Protein AF-A0A512HY80-F1 (afdb_monomer)

Sequence (188 aa):
MSRARFRVGGSVVVVLLVAGCGPTTVGETAVDRTRVGLESSCAELLEEVIEQTGTRPSDGSTDRMLDVLGHHCPKEYPVFVDYQSIRGTVGLVGDDCPDPREVQIDAEALALAKRDGLCSAARTVDETAEQEWTCSWSPTMNEDWYDDVLCSDGTREQRPRLREWDSFVTPDEMMESARKYEGELNRR

Structure (mmCIF, N/CA/C/O backbone):
data_AF-A0A512HY80-F1
#
_entry.id   AF-A0A512HY80-F1
#
loop_
_atom_site.group_PDB
_atom_site.id
_atom_site.type_symbol
_atom_site.label_atom_id
_atom_site.label_alt_id
_atom_site.label_comp_id
_atom_site.label_asym_id
_atom_site.label_entity_id
_atom_site.label_seq_id
_atom_site.pdbx_PDB_ins_code
_atom_site.Cartn_x
_atom_site.Cartn_y
_atom_site.Cartn_z
_atom_site.occupancy
_atom_site.B_iso_or_equiv
_atom_site.auth_seq_id
_atom_site.auth_comp_id
_atom_site.auth_asym_id
_atom_site.auth_atom_id
_atom_site.pdbx_PDB_model_num
ATOM 1 N N . MET A 1 1 ? 11.845 -13.502 -64.074 1.00 38.09 1 MET A N 1
ATOM 2 C CA . MET A 1 1 ? 11.921 -12.040 -63.866 1.00 38.09 1 MET A CA 1
ATOM 3 C C . MET A 1 1 ? 12.868 -11.756 -62.709 1.00 38.09 1 MET A C 1
ATOM 5 O O . MET A 1 1 ? 12.806 -12.456 -61.715 1.00 38.09 1 MET A O 1
ATOM 9 N N . SER A 1 2 ? 13.752 -10.783 -62.934 1.00 39.50 2 SER A N 1
ATOM 10 C CA . SER A 1 2 ? 14.556 -9.959 -62.016 1.00 39.50 2 SER A CA 1
ATOM 11 C C . SER A 1 2 ? 15.416 -10.565 -60.897 1.00 39.50 2 SER A C 1
ATOM 13 O O . SER A 1 2 ? 14.957 -11.130 -59.915 1.00 39.50 2 SER A O 1
ATOM 15 N N . ARG A 1 3 ? 16.713 -10.281 -61.063 1.00 51.75 3 ARG A N 1
ATOM 16 C CA . ARG A 1 3 ? 17.812 -10.306 -60.093 1.00 51.75 3 ARG A CA 1
ATOM 17 C C . ARG A 1 3 ? 17.582 -9.287 -58.968 1.00 51.75 3 ARG A C 1
ATOM 19 O O . ARG A 1 3 ? 17.124 -8.186 -59.255 1.00 51.75 3 ARG A O 1
ATOM 26 N N . ALA A 1 4 ? 18.122 -9.556 -57.782 1.00 38.66 4 ALA A N 1
ATOM 27 C CA . ALA A 1 4 ? 18.674 -8.504 -56.932 1.00 38.66 4 ALA A CA 1
ATOM 28 C C . ALA A 1 4 ? 20.002 -8.978 -56.334 1.00 38.66 4 ALA A C 1
ATOM 30 O O . ALA A 1 4 ? 20.076 -9.956 -55.597 1.00 38.66 4 ALA A O 1
ATOM 31 N N . ARG A 1 5 ? 21.067 -8.293 -56.751 1.00 48.12 5 ARG A N 1
ATOM 32 C CA . ARG A 1 5 ? 22.413 -8.374 -56.190 1.00 48.12 5 ARG A CA 1
ATOM 33 C C . ARG A 1 5 ? 22.447 -7.443 -54.983 1.00 48.12 5 ARG A C 1
ATOM 35 O O . ARG A 1 5 ? 22.063 -6.288 -55.136 1.00 48.12 5 ARG A O 1
ATOM 42 N N . PHE A 1 6 ? 22.992 -7.896 -53.862 1.00 36.44 6 PHE A N 1
ATOM 43 C CA . PHE A 1 6 ? 23.517 -6.991 -52.846 1.00 36.44 6 PHE A CA 1
ATOM 44 C C . PHE A 1 6 ? 25.004 -7.273 -52.663 1.00 36.44 6 PHE A C 1
ATOM 46 O O . PHE A 1 6 ? 25.429 -8.409 -52.470 1.00 36.44 6 PHE A O 1
ATOM 53 N N . ARG A 1 7 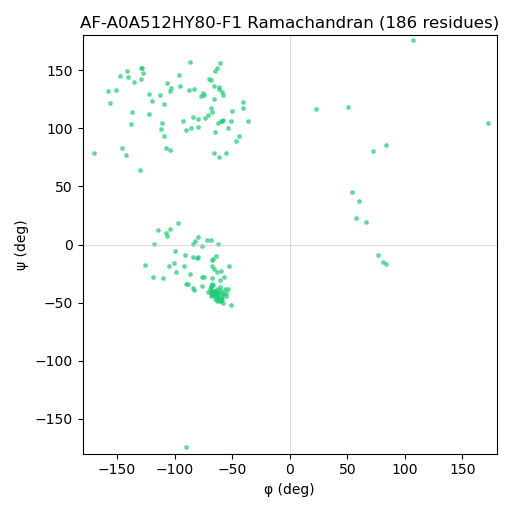? 25.791 -6.215 -52.842 1.00 46.00 7 ARG A N 1
ATOM 54 C CA . ARG A 1 7 ? 27.245 -6.180 -52.746 1.00 46.00 7 ARG A CA 1
ATOM 55 C C . ARG A 1 7 ? 27.542 -5.137 -51.675 1.00 46.00 7 ARG A C 1
ATOM 57 O O . ARG A 1 7 ? 27.277 -3.963 -51.900 1.00 46.00 7 ARG A O 1
ATOM 64 N N . VAL A 1 8 ? 28.064 -5.571 -50.537 1.00 51.81 8 VAL A N 1
ATOM 65 C CA . VAL A 1 8 ? 28.690 -4.729 -49.507 1.00 51.81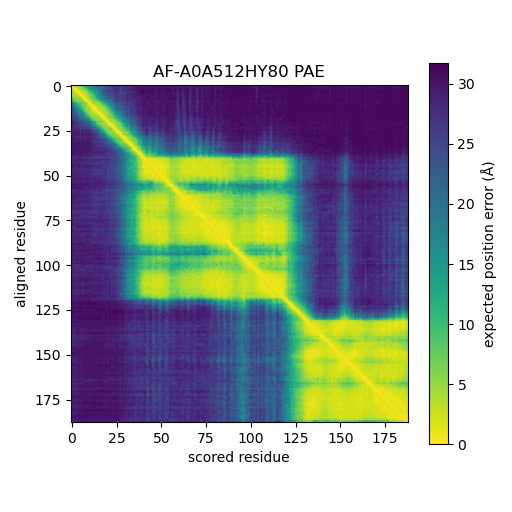 8 VAL A CA 1
ATOM 66 C C . VAL A 1 8 ? 29.920 -5.541 -49.096 1.00 51.81 8 VAL A C 1
ATOM 68 O O . VAL A 1 8 ? 29.786 -6.688 -48.692 1.00 51.81 8 VAL A O 1
ATOM 71 N N . GLY A 1 9 ? 31.123 -5.163 -49.535 1.00 41.06 9 GLY A N 1
ATOM 72 C CA . GLY A 1 9 ? 31.962 -4.229 -48.779 1.00 41.06 9 GLY A CA 1
ATOM 73 C C . GLY A 1 9 ? 32.480 -4.982 -47.552 1.00 41.06 9 GLY A C 1
ATOM 74 O O . GLY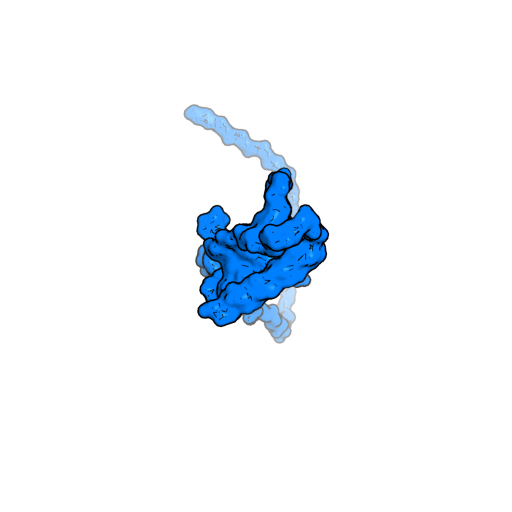 A 1 9 ? 31.806 -5.023 -46.540 1.00 41.06 9 GLY A O 1
ATOM 75 N N . GLY A 1 10 ? 33.522 -5.803 -47.664 1.00 48.31 10 GLY A N 1
ATOM 76 C CA . GLY A 1 10 ? 34.894 -5.313 -47.716 1.00 48.31 10 GLY A CA 1
ATOM 77 C C . GLY A 1 10 ? 35.393 -5.081 -46.291 1.00 48.31 10 GLY A C 1
ATOM 78 O O . GLY A 1 10 ? 35.293 -3.964 -45.811 1.00 48.31 10 GLY A O 1
ATOM 79 N N . SER A 1 11 ? 35.917 -6.128 -45.647 1.00 41.38 11 SER A N 1
ATOM 80 C CA . SER A 1 11 ? 36.762 -6.020 -44.453 1.00 41.38 11 SER A CA 1
ATOM 81 C C . SER A 1 11 ? 37.730 -7.198 -44.401 1.00 41.38 11 SER A C 1
ATOM 83 O O . SER A 1 11 ? 37.377 -8.347 -44.658 1.00 41.38 11 SER A O 1
ATOM 85 N N . VAL A 1 12 ? 38.981 -6.842 -44.146 1.00 45.59 12 VAL A N 1
ATOM 86 C CA . VAL A 1 12 ? 40.189 -7.661 -44.158 1.00 45.59 12 VAL A CA 1
ATOM 87 C C . VAL A 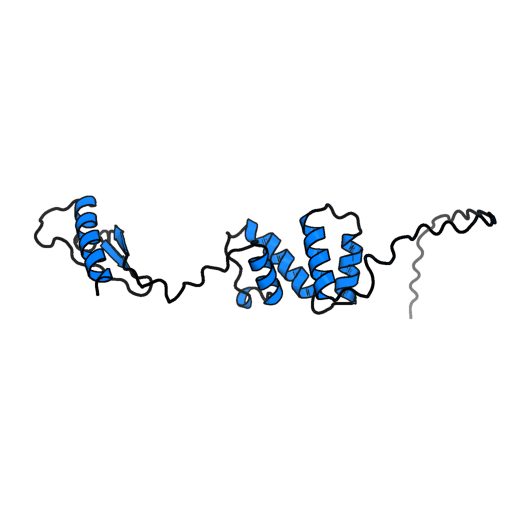1 12 ? 40.131 -8.709 -43.046 1.00 45.59 12 VAL A C 1
ATOM 89 O O . VAL A 1 12 ? 39.993 -8.357 -41.879 1.00 45.59 12 VAL A O 1
ATOM 92 N N . VAL A 1 13 ? 40.290 -9.988 -43.392 1.00 40.66 13 VAL A N 1
ATOM 93 C CA . VAL A 1 13 ? 40.554 -11.048 -42.408 1.00 40.66 13 VAL A CA 1
ATOM 94 C C . VAL A 1 13 ? 42.065 -11.209 -42.295 1.00 40.66 13 VAL A C 1
ATOM 96 O O . VAL A 1 13 ? 42.722 -11.721 -43.201 1.00 40.66 13 VAL A O 1
ATOM 99 N N . VAL A 1 14 ? 42.617 -10.735 -41.180 1.00 42.78 14 VAL A N 1
ATOM 100 C CA . VAL A 1 14 ? 43.990 -11.021 -40.762 1.00 42.78 14 VAL A CA 1
ATOM 101 C C . VAL A 1 14 ? 44.021 -12.463 -40.263 1.00 42.78 14 VAL A C 1
ATOM 103 O O . VAL A 1 14 ? 43.474 -12.780 -39.210 1.00 42.78 14 VAL A O 1
ATOM 106 N N . VAL A 1 15 ? 44.646 -13.350 -41.035 1.00 44.97 15 VAL A N 1
ATOM 107 C CA . VAL A 1 15 ? 44.949 -14.717 -40.604 1.00 44.97 15 VAL A CA 1
ATOM 108 C C . VAL A 1 15 ? 46.191 -14.661 -39.719 1.00 44.97 15 VAL A C 1
ATOM 110 O O . VAL A 1 15 ? 47.312 -14.559 -40.211 1.00 44.97 15 VAL A O 1
ATOM 113 N N . LEU A 1 16 ? 45.986 -14.712 -38.405 1.00 39.91 16 LEU A N 1
ATOM 114 C CA . LEU A 1 16 ? 47.047 -14.946 -37.428 1.00 39.91 16 LEU A CA 1
ATOM 115 C C . LEU A 1 16 ? 47.166 -16.457 -37.197 1.00 39.91 16 LEU A C 1
ATOM 117 O O . LEU A 1 16 ? 46.391 -17.062 -36.462 1.00 39.91 16 LEU A O 1
ATOM 121 N N . LEU A 1 17 ? 48.143 -17.065 -37.870 1.00 44.31 17 LEU A N 1
ATOM 122 C CA . LEU A 1 17 ? 48.650 -18.396 -37.550 1.00 44.31 17 LEU A CA 1
ATOM 123 C C . LEU A 1 17 ? 49.445 -18.307 -36.246 1.00 44.31 17 LEU A C 1
ATOM 125 O O . LEU A 1 17 ? 50.538 -17.745 -36.231 1.00 44.31 17 LEU A O 1
ATOM 129 N N . VAL A 1 18 ? 48.927 -18.900 -35.171 1.00 48.50 18 VAL A N 1
ATOM 130 C CA . VAL A 1 18 ? 49.738 -19.229 -33.993 1.00 48.50 18 VAL A CA 1
ATOM 131 C C . VAL A 1 18 ? 49.833 -20.744 -33.907 1.00 48.50 18 VAL A C 1
ATOM 133 O O . VAL A 1 18 ? 48.914 -21.432 -33.472 1.00 48.50 18 VAL A O 1
ATOM 136 N N . ALA A 1 19 ? 50.965 -21.258 -34.382 1.00 53.47 19 ALA A N 1
ATOM 137 C CA . ALA A 1 19 ? 51.439 -22.589 -34.056 1.00 53.47 19 ALA A CA 1
ATOM 138 C C . ALA A 1 19 ? 52.004 -22.571 -32.629 1.00 53.47 19 ALA A C 1
ATOM 140 O O . ALA A 1 19 ? 52.822 -21.715 -32.295 1.00 53.47 19 ALA A O 1
ATOM 141 N N . GLY A 1 20 ? 51.585 -23.528 -31.805 1.00 37.19 20 GLY A N 1
ATOM 142 C CA . GLY A 1 20 ? 52.101 -23.706 -30.452 1.00 37.19 20 GLY A CA 1
ATOM 143 C C . GLY A 1 20 ? 51.623 -25.016 -29.841 1.00 37.19 20 GLY A C 1
ATOM 144 O O . GLY A 1 20 ? 50.687 -25.026 -29.053 1.00 37.19 20 GLY A O 1
ATOM 145 N N . CYS A 1 21 ? 52.260 -26.126 -30.222 1.00 51.59 21 CYS A N 1
ATOM 146 C CA . CYS A 1 21 ? 52.209 -27.380 -29.471 1.00 51.59 21 CYS A CA 1
ATOM 147 C C . CYS A 1 21 ? 53.128 -27.274 -28.248 1.00 51.59 21 CYS A C 1
ATOM 149 O O . CYS A 1 21 ? 54.318 -27.002 -28.397 1.00 51.59 21 CYS A O 1
ATOM 151 N N . GLY A 1 22 ? 52.596 -27.577 -27.067 1.00 39.22 22 GLY A N 1
ATOM 152 C CA . GLY A 1 22 ? 53.360 -27.851 -25.853 1.00 39.22 22 GLY A CA 1
ATOM 153 C C . GLY A 1 22 ? 52.514 -28.702 -24.899 1.00 39.22 22 GLY A C 1
ATOM 154 O O . GLY A 1 22 ? 51.406 -28.282 -24.570 1.00 39.22 22 GLY A O 1
ATOM 155 N N . PRO A 1 23 ? 52.969 -29.900 -24.484 1.00 56.31 23 PRO A N 1
ATOM 156 C CA . PRO A 1 23 ? 52.283 -30.700 -23.483 1.00 56.31 23 PRO A CA 1
ATOM 157 C C . PRO A 1 23 ? 52.742 -30.238 -22.100 1.00 56.31 23 PRO A C 1
ATOM 159 O O . PRO A 1 23 ? 53.815 -30.613 -21.630 1.00 56.31 23 PRO A O 1
ATOM 162 N N . THR A 1 24 ? 51.931 -29.418 -21.445 1.00 45.75 24 THR A N 1
ATOM 163 C CA . THR A 1 24 ? 52.168 -29.022 -20.057 1.00 45.75 24 THR A CA 1
ATOM 164 C C . THR A 1 24 ? 51.088 -29.665 -19.204 1.00 45.75 24 THR A C 1
ATOM 166 O O . THR A 1 24 ? 49.923 -29.294 -19.274 1.00 45.75 24 THR A O 1
ATOM 169 N N . THR A 1 25 ? 51.510 -30.712 -18.496 1.00 40.59 25 THR A N 1
ATOM 170 C CA . THR A 1 25 ? 51.033 -31.170 -17.184 1.00 40.59 25 THR A CA 1
ATOM 171 C C . THR A 1 25 ? 49.629 -30.734 -16.772 1.00 40.59 25 THR A C 1
ATOM 173 O O . THR A 1 25 ? 49.383 -29.559 -16.512 1.00 40.59 25 THR A O 1
ATOM 176 N N . VAL A 1 26 ? 48.769 -31.741 -16.608 1.00 47.25 26 VAL A N 1
ATOM 177 C CA . VAL A 1 26 ? 47.488 -31.723 -15.897 1.00 47.25 26 VAL A CA 1
ATOM 178 C C . VAL A 1 26 ? 47.648 -31.029 -14.539 1.00 47.25 26 VAL A C 1
ATOM 180 O O . VAL A 1 26 ? 47.973 -31.641 -13.528 1.00 47.25 26 VAL A O 1
ATOM 183 N N . GLY A 1 27 ? 47.466 -29.715 -14.543 1.00 41.56 27 GLY A N 1
ATOM 184 C CA . GLY A 1 27 ? 46.992 -28.932 -13.421 1.00 41.56 27 GLY A CA 1
ATOM 185 C C . GLY A 1 27 ? 45.548 -28.618 -13.748 1.00 41.56 27 GLY A C 1
ATOM 186 O O . GLY A 1 27 ? 45.248 -27.570 -14.311 1.00 41.56 27 GLY A O 1
ATOM 187 N N . GLU A 1 28 ? 44.680 -29.587 -13.483 1.00 42.59 28 GLU A N 1
ATOM 188 C CA . GLU A 1 28 ? 43.234 -29.438 -13.528 1.00 42.59 28 GLU A CA 1
ATOM 189 C C . GLU A 1 28 ? 42.850 -28.454 -12.418 1.00 42.59 28 GLU A C 1
ATOM 191 O O . GLU A 1 28 ? 42.435 -28.825 -11.325 1.00 42.59 28 GLU A O 1
ATOM 196 N N . THR A 1 29 ? 43.041 -27.157 -12.666 1.00 39.03 29 THR A N 1
ATOM 197 C CA . THR A 1 29 ? 42.188 -26.165 -12.029 1.00 39.03 29 THR A CA 1
ATOM 198 C C . THR A 1 29 ? 40.813 -26.448 -12.595 1.00 39.03 29 THR A C 1
ATOM 200 O O . THR A 1 29 ? 40.509 -26.068 -13.728 1.00 39.03 29 THR A O 1
ATOM 203 N N . ALA A 1 30 ? 40.043 -27.211 -11.826 1.00 43.88 30 ALA A N 1
ATOM 204 C CA . ALA A 1 30 ? 38.608 -27.307 -11.919 1.00 43.88 30 ALA A CA 1
ATOM 205 C C . ALA A 1 30 ? 38.056 -25.884 -12.073 1.00 43.88 30 ALA A C 1
ATOM 207 O O . ALA A 1 30 ? 37.863 -25.152 -11.106 1.00 43.88 30 ALA A O 1
ATOM 208 N N . VAL A 1 31 ? 37.867 -25.459 -13.323 1.00 42.69 31 VAL A N 1
ATOM 209 C CA . VAL A 1 31 ? 36.865 -24.457 -13.643 1.00 42.69 31 VAL A CA 1
ATOM 210 C C . VAL A 1 31 ? 35.583 -25.119 -13.188 1.00 42.69 31 VAL A C 1
ATOM 212 O O . VAL A 1 31 ? 35.175 -26.127 -13.766 1.00 42.69 31 VAL A O 1
ATOM 215 N N . ASP A 1 32 ? 35.079 -24.611 -12.069 1.00 40.72 32 ASP A N 1
ATOM 216 C CA . ASP A 1 32 ? 33.928 -25.064 -11.307 1.00 40.72 32 ASP A CA 1
ATOM 217 C C . ASP A 1 32 ? 32.688 -25.112 -12.211 1.00 40.72 32 ASP A C 1
ATOM 219 O O . ASP A 1 32 ? 31.848 -24.220 -12.239 1.00 40.72 32 ASP A O 1
ATOM 223 N N . ARG A 1 33 ? 32.607 -26.180 -13.009 1.00 41.22 33 ARG A N 1
ATOM 224 C CA . ARG A 1 33 ? 31.442 -26.589 -13.797 1.00 41.22 33 ARG A CA 1
ATOM 225 C C . ARG A 1 33 ? 30.293 -27.063 -12.901 1.00 41.22 33 ARG A C 1
ATOM 227 O O . ARG A 1 33 ? 29.271 -27.486 -13.420 1.00 41.22 33 ARG A O 1
ATOM 234 N N . THR A 1 34 ? 30.461 -26.978 -11.585 1.00 43.84 34 THR A N 1
ATOM 235 C CA . THR A 1 34 ? 29.498 -27.398 -10.568 1.00 43.84 34 THR A CA 1
ATOM 236 C C . THR A 1 34 ? 28.546 -26.283 -10.154 1.00 43.84 34 THR A C 1
ATOM 238 O O . THR A 1 34 ? 27.614 -26.557 -9.410 1.00 43.84 34 THR A O 1
ATOM 241 N N . ARG A 1 35 ? 28.756 -25.027 -10.579 1.00 47.59 35 ARG A N 1
ATOM 242 C CA . ARG A 1 35 ? 27.998 -23.917 -9.982 1.00 47.59 35 ARG A CA 1
ATOM 243 C C . ARG A 1 35 ? 26.796 -23.421 -10.768 1.00 47.59 35 ARG A C 1
ATOM 245 O O . ARG A 1 35 ? 25.895 -22.873 -10.159 1.00 47.59 35 ARG A O 1
ATOM 252 N N . VAL A 1 36 ? 26.758 -23.625 -12.082 1.00 52.66 36 VAL A N 1
ATOM 253 C CA . VAL A 1 36 ? 25.619 -23.200 -12.910 1.00 52.66 36 VAL A CA 1
ATOM 254 C C . VAL A 1 36 ? 25.433 -24.223 -14.027 1.00 52.66 36 VAL A C 1
ATOM 256 O O . VAL A 1 36 ? 25.985 -24.079 -15.118 1.00 52.66 36 VAL A O 1
ATOM 259 N N . GLY A 1 37 ? 24.735 -25.323 -13.748 1.00 43.72 37 GLY A N 1
ATOM 260 C CA . GLY A 1 37 ? 24.473 -26.320 -14.783 1.00 43.72 37 GLY A CA 1
ATOM 261 C C . GLY A 1 37 ? 23.825 -27.610 -14.297 1.00 43.72 37 GLY A C 1
ATOM 262 O O . GLY A 1 37 ? 24.513 -28.499 -13.812 1.00 43.72 37 GLY A O 1
ATOM 263 N N . LEU A 1 38 ? 22.526 -27.729 -14.581 1.00 47.69 38 LEU A N 1
ATOM 264 C CA . LEU A 1 38 ? 21.735 -28.959 -14.761 1.00 47.69 38 LEU A CA 1
ATOM 265 C C . LEU A 1 38 ? 21.203 -29.732 -13.548 1.00 47.69 38 LEU A C 1
ATOM 267 O O . LEU A 1 38 ? 20.295 -30.532 -13.763 1.00 47.69 38 LEU A O 1
ATOM 271 N N . GLU A 1 39 ? 21.676 -29.507 -12.322 1.00 51.00 39 GLU A N 1
ATOM 272 C CA . GLU A 1 39 ? 21.045 -30.123 -11.133 1.00 51.00 39 GLU A CA 1
ATOM 273 C C . GLU A 1 39 ? 20.117 -29.180 -10.364 1.00 51.00 39 GLU A C 1
ATOM 275 O O . GLU A 1 39 ? 19.282 -29.653 -9.596 1.00 51.00 39 GLU A O 1
ATOM 280 N N . SER A 1 40 ? 20.211 -27.870 -10.603 1.00 65.44 40 SER A N 1
ATOM 281 C CA . SER A 1 40 ? 19.269 -26.912 -10.039 1.00 65.44 40 SER A CA 1
ATOM 282 C C . SER A 1 40 ? 17.928 -27.000 -10.761 1.00 65.44 40 SER A C 1
ATOM 284 O O . SER A 1 40 ? 17.833 -26.965 -11.992 1.00 65.44 40 SER A O 1
ATOM 286 N N . SER A 1 41 ? 16.869 -27.135 -9.976 1.00 86.38 41 SER A N 1
ATOM 287 C CA . SER A 1 41 ? 15.498 -27.022 -10.451 1.00 86.38 41 SER A CA 1
ATOM 288 C C . SER A 1 41 ? 15.251 -25.632 -11.048 1.00 86.38 41 SER A C 1
ATOM 290 O O . SER A 1 41 ? 15.912 -24.655 -10.695 1.00 86.38 41 SER A O 1
ATOM 292 N N . CYS A 1 42 ? 14.261 -25.514 -11.934 1.00 89.31 42 CYS A N 1
ATOM 293 C CA . CYS A 1 42 ? 13.893 -24.217 -12.502 1.00 89.31 42 CYS A CA 1
ATOM 294 C C . CYS A 1 42 ? 13.518 -23.172 -11.435 1.00 89.31 42 CYS A C 1
ATOM 296 O O . CYS A 1 42 ? 13.759 -21.985 -11.638 1.00 89.31 42 CYS A O 1
ATOM 298 N N . ALA A 1 43 ? 13.008 -23.614 -10.281 1.00 86.62 43 ALA A N 1
ATOM 299 C CA . ALA A 1 43 ? 12.745 -22.759 -9.128 1.00 86.62 43 ALA A CA 1
ATOM 300 C C . ALA A 1 43 ? 14.036 -22.210 -8.493 1.00 86.62 43 ALA A C 1
ATOM 302 O O . ALA A 1 43 ? 14.117 -21.020 -8.209 1.00 86.62 43 ALA A O 1
ATOM 303 N N . GLU A 1 44 ? 15.067 -23.040 -8.323 1.00 87.62 44 GLU A N 1
ATOM 304 C CA . GLU A 1 44 ? 16.364 -22.591 -7.793 1.00 87.62 44 GLU A CA 1
ATOM 305 C C . GLU A 1 44 ? 17.066 -21.635 -8.761 1.00 87.62 44 GLU A C 1
ATOM 307 O 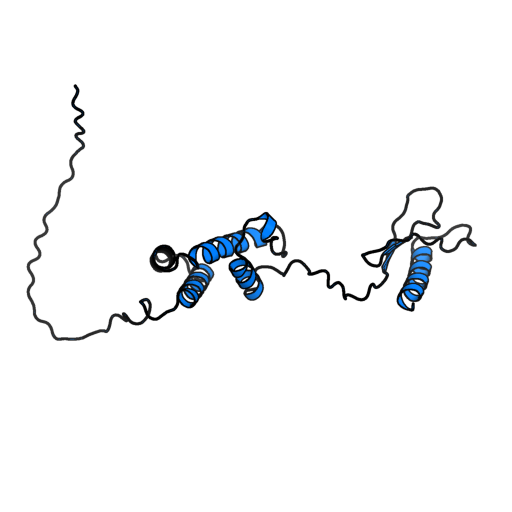O . GLU A 1 44 ? 17.625 -20.627 -8.337 1.00 87.62 44 GLU A O 1
ATOM 312 N N . LEU A 1 45 ? 16.991 -21.906 -10.070 1.00 89.69 45 LEU A N 1
ATOM 313 C CA . LEU A 1 45 ? 17.530 -20.995 -11.080 1.00 89.69 45 LEU A CA 1
ATOM 314 C C . LEU A 1 45 ? 16.804 -19.639 -11.063 1.00 89.69 45 LEU A C 1
ATOM 316 O O . LEU A 1 45 ? 17.448 -18.599 -11.186 1.00 89.69 45 LEU A O 1
ATOM 320 N N . LEU A 1 46 ? 15.477 -19.642 -10.898 1.00 90.31 46 LEU A N 1
ATOM 321 C CA . LEU A 1 46 ? 14.677 -18.426 -10.755 1.00 90.31 46 LEU A CA 1
ATOM 322 C C . LEU A 1 46 ? 15.121 -17.599 -9.540 1.00 90.31 46 LEU A C 1
ATOM 324 O O . LEU A 1 46 ? 15.349 -16.396 -9.677 1.00 90.31 46 LEU A O 1
ATOM 328 N N . GLU A 1 47 ? 15.277 -18.231 -8.374 1.00 88.81 47 GLU A N 1
ATOM 329 C CA . GLU A 1 47 ? 15.731 -17.545 -7.158 1.00 88.81 47 GLU A CA 1
ATOM 330 C C . GLU A 1 47 ? 17.143 -16.967 -7.330 1.00 88.81 47 GLU A C 1
ATOM 332 O O . GLU A 1 47 ? 17.373 -15.799 -7.010 1.00 88.81 47 GLU A O 1
ATOM 337 N N . GLU A 1 48 ? 18.064 -17.720 -7.936 1.00 88.94 48 GLU A N 1
ATOM 338 C CA . GLU A 1 48 ? 19.430 -17.250 -8.180 1.00 88.94 48 GLU A CA 1
ATOM 339 C C . GLU A 1 48 ? 19.466 -16.021 -9.110 1.00 88.94 48 GLU A C 1
ATOM 341 O O . GLU A 1 48 ? 20.197 -15.055 -8.864 1.00 88.94 48 GLU A O 1
ATOM 346 N N . VAL A 1 49 ? 18.649 -16.016 -10.170 1.00 89.81 49 VAL A N 1
ATOM 347 C CA . VAL A 1 49 ? 18.523 -14.869 -11.087 1.00 89.81 49 VAL A CA 1
ATOM 348 C C . VAL A 1 49 ? 17.952 -13.640 -10.363 1.00 89.81 49 VAL A C 1
ATOM 350 O O . VAL A 1 49 ? 18.431 -12.517 -10.576 1.00 89.81 49 VAL A O 1
ATOM 353 N N . ILE A 1 50 ? 16.949 -13.823 -9.498 1.00 90.31 50 ILE A N 1
ATOM 354 C CA . ILE A 1 50 ? 16.355 -12.740 -8.699 1.00 90.31 50 ILE A CA 1
ATOM 355 C C . ILE A 1 50 ? 17.403 -12.119 -7.762 1.00 90.31 50 ILE A C 1
ATOM 357 O O . ILE A 1 50 ? 17.568 -10.897 -7.749 1.00 90.31 50 ILE A O 1
ATOM 361 N N . GLU A 1 51 ? 18.175 -12.931 -7.038 1.00 86.69 51 GLU A N 1
ATOM 362 C CA . GLU A 1 51 ? 19.209 -12.430 -6.124 1.00 86.69 51 GLU A CA 1
ATOM 363 C C . GLU A 1 51 ? 20.315 -11.652 -6.854 1.00 86.69 51 GLU A C 1
ATOM 365 O O . GLU A 1 51 ? 20.729 -10.570 -6.410 1.00 86.69 51 GLU A O 1
ATOM 370 N N . GLN A 1 52 ? 20.781 -12.163 -8.000 1.00 84.06 52 GLN A N 1
ATOM 371 C CA . GLN A 1 52 ? 21.851 -11.517 -8.765 1.00 84.06 52 GLN A CA 1
ATOM 372 C C . GLN A 1 52 ? 21.404 -10.190 -9.390 1.00 84.06 52 GLN A C 1
ATOM 374 O O . GLN A 1 52 ? 22.134 -9.200 -9.304 1.00 84.06 52 GLN A O 1
ATOM 379 N N . THR A 1 53 ? 20.185 -10.124 -9.941 1.00 83.12 53 THR A N 1
ATOM 380 C CA . THR A 1 53 ? 19.582 -8.860 -10.422 1.00 83.12 53 THR A CA 1
ATOM 381 C C . THR A 1 53 ? 19.255 -7.888 -9.282 1.00 83.12 53 THR A C 1
ATOM 383 O O . THR A 1 53 ? 19.079 -6.686 -9.496 1.00 83.12 53 THR A O 1
ATOM 386 N N . GLY A 1 54 ? 19.168 -8.387 -8.049 1.00 73.69 54 GLY A N 1
ATOM 387 C CA . GLY A 1 54 ? 18.966 -7.615 -6.830 1.00 73.69 54 GLY A CA 1
ATOM 388 C C . GLY A 1 54 ? 20.171 -6.785 -6.397 1.00 73.69 54 GLY A C 1
ATOM 389 O O . GLY A 1 54 ? 20.009 -5.651 -5.945 1.00 73.69 54 GLY A O 1
ATOM 390 N N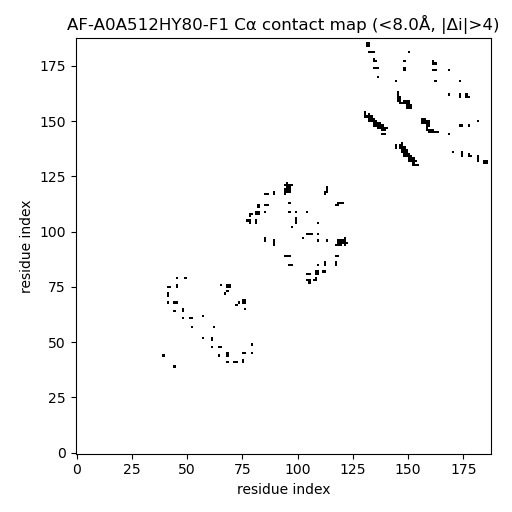 . THR A 1 55 ? 21.365 -7.363 -6.523 1.00 70.50 55 THR A N 1
ATOM 391 C CA . THR A 1 55 ? 22.523 -6.991 -5.695 1.00 70.50 55 THR A CA 1
ATOM 392 C C . THR A 1 55 ? 23.775 -6.594 -6.475 1.00 70.50 55 THR A C 1
ATOM 394 O O . THR A 1 55 ? 24.655 -5.946 -5.901 1.00 70.50 55 THR A O 1
ATOM 397 N N . ARG A 1 56 ? 23.890 -6.940 -7.765 1.00 58.34 56 ARG A N 1
ATOM 398 C CA . ARG A 1 56 ? 25.090 -6.662 -8.572 1.00 58.34 56 ARG A CA 1
ATOM 399 C C . ARG A 1 56 ? 24.780 -5.929 -9.882 1.00 58.34 56 ARG A C 1
ATOM 401 O O . ARG A 1 56 ? 23.740 -6.168 -10.489 1.00 58.34 56 ARG A O 1
ATOM 408 N N . PRO A 1 57 ? 25.693 -5.061 -10.360 1.00 59.84 57 PRO A N 1
ATOM 409 C CA . PRO A 1 57 ? 25.646 -4.583 -11.739 1.00 59.84 57 PRO A CA 1
ATOM 410 C C . PRO A 1 57 ? 25.805 -5.773 -12.697 1.00 59.84 57 PRO A C 1
ATOM 412 O O . PRO A 1 57 ? 26.677 -6.608 -12.462 1.00 59.84 57 PRO A O 1
ATOM 415 N N . SER A 1 58 ? 24.984 -5.842 -13.755 1.00 64.56 58 SER A N 1
ATOM 416 C CA . SER A 1 58 ? 25.048 -6.904 -14.774 1.00 64.56 58 SER A CA 1
ATOM 417 C C . SER A 1 58 ? 26.471 -7.060 -15.311 1.00 64.56 58 SER A C 1
ATOM 419 O O . SER A 1 58 ? 26.944 -6.239 -16.094 1.00 64.56 58 SER A O 1
ATOM 421 N N . ASP A 1 59 ? 27.154 -8.128 -14.909 1.00 67.69 59 ASP A N 1
ATOM 422 C CA . ASP A 1 59 ? 28.511 -8.480 -15.341 1.00 67.69 59 ASP A CA 1
ATOM 423 C C . ASP A 1 59 ? 28.505 -9.505 -16.494 1.00 67.69 59 ASP A C 1
ATOM 425 O O . ASP A 1 59 ? 29.509 -10.159 -16.782 1.00 67.69 59 ASP A O 1
ATOM 429 N N . GLY A 1 60 ? 27.364 -9.641 -17.180 1.00 69.25 60 GLY A N 1
ATOM 430 C CA . GLY A 1 60 ? 27.129 -10.617 -18.246 1.00 69.25 60 GLY A CA 1
ATOM 431 C C . GLY A 1 60 ? 26.891 -12.048 -17.747 1.00 69.25 60 GLY A C 1
ATOM 432 O O . GLY A 1 60 ? 26.486 -12.897 -18.543 1.00 69.25 60 GLY A O 1
ATOM 433 N N . SER A 1 61 ? 27.092 -12.337 -16.452 1.00 74.31 61 SER A N 1
ATOM 434 C CA . SER A 1 61 ? 26.686 -13.612 -15.840 1.00 74.31 61 SER A CA 1
ATOM 435 C C . SER A 1 61 ? 25.163 -13.718 -15.776 1.00 74.31 61 SER A C 1
ATOM 437 O O . SER A 1 61 ? 24.590 -14.719 -16.207 1.00 74.31 61 SER A O 1
ATOM 439 N N . THR A 1 62 ? 24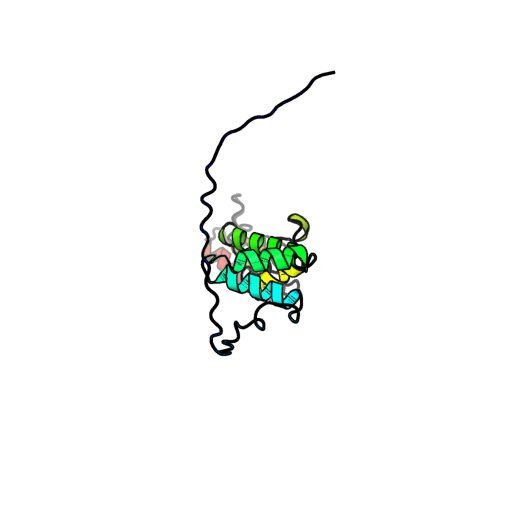.506 -12.632 -15.360 1.00 79.44 62 THR A N 1
ATOM 440 C CA . T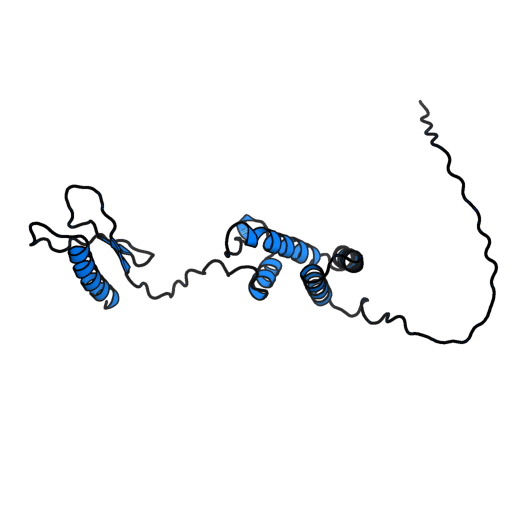HR A 1 62 ? 23.044 -12.509 -15.318 1.00 79.44 62 THR A CA 1
ATOM 441 C C . THR A 1 62 ? 22.401 -12.786 -16.677 1.00 79.44 62 THR A C 1
ATOM 443 O O . THR A 1 62 ? 21.418 -13.515 -16.747 1.00 79.44 62 THR A O 1
ATOM 446 N N . ASP A 1 63 ? 22.983 -12.281 -17.770 1.00 81.38 63 ASP A N 1
ATOM 447 C CA . ASP A 1 63 ? 22.437 -12.463 -19.123 1.00 81.38 63 ASP A CA 1
ATOM 448 C C . ASP A 1 63 ? 22.422 -13.938 -19.540 1.00 81.38 63 ASP A C 1
ATOM 450 O O . ASP A 1 63 ? 21.470 -14.405 -20.161 1.00 81.38 63 ASP A O 1
ATOM 454 N N . ARG A 1 64 ? 23.457 -14.699 -19.160 1.00 83.19 64 ARG A N 1
ATOM 455 C CA . ARG A 1 64 ? 23.501 -16.144 -19.424 1.00 83.19 64 ARG A CA 1
ATOM 456 C C . ARG A 1 64 ? 22.468 -16.895 -18.600 1.00 83.19 64 ARG A C 1
ATOM 458 O O . ARG A 1 64 ? 21.851 -17.817 -19.115 1.00 83.19 64 ARG A O 1
ATOM 465 N N . MET A 1 65 ? 22.270 -16.516 -17.341 1.00 83.25 65 MET A N 1
ATOM 466 C CA . MET A 1 65 ? 21.268 -17.160 -16.491 1.00 83.25 65 MET A CA 1
ATOM 467 C C . MET A 1 65 ? 19.844 -16.846 -16.960 1.00 83.25 65 MET A C 1
ATOM 469 O O . MET A 1 65 ? 18.996 -17.731 -16.942 1.00 83.25 65 MET A O 1
ATOM 473 N N . LEU A 1 66 ? 19.600 -15.629 -17.454 1.00 85.94 66 LEU A N 1
ATOM 474 C CA . LEU A 1 66 ? 18.335 -15.247 -18.084 1.00 85.94 66 LEU A CA 1
ATOM 475 C C . LEU A 1 66 ? 18.067 -16.028 -19.371 1.00 85.94 66 LEU A C 1
ATOM 477 O O . LEU A 1 66 ? 16.931 -16.443 -19.595 1.00 85.94 66 LEU A O 1
ATOM 481 N N . ASP A 1 67 ? 19.094 -16.256 -20.192 1.00 86.25 67 ASP A N 1
ATOM 482 C CA . ASP A 1 67 ? 18.976 -17.094 -21.388 1.00 86.25 67 ASP A CA 1
ATOM 483 C C . ASP A 1 67 ? 18.626 -18.540 -21.009 1.00 86.25 67 ASP A C 1
ATOM 485 O O . ASP A 1 67 ? 17.687 -19.115 -21.558 1.00 86.25 67 ASP A O 1
ATOM 489 N N . VAL A 1 68 ? 19.293 -19.102 -19.991 1.00 86.88 68 VAL A N 1
ATOM 490 C CA . VAL A 1 68 ? 18.978 -20.448 -19.486 1.00 86.88 68 VAL A CA 1
ATOM 491 C C . VAL A 1 68 ? 17.558 -20.509 -18.920 1.00 86.88 68 VAL A C 1
ATOM 493 O O . VAL A 1 68 ? 16.818 -21.426 -19.268 1.00 86.88 68 VAL A O 1
ATOM 496 N N . LEU A 1 69 ? 17.148 -19.533 -18.106 1.00 87.69 69 LEU A N 1
ATOM 497 C CA . LEU A 1 69 ? 15.800 -19.469 -17.541 1.00 87.69 69 LEU A CA 1
ATOM 498 C C . LEU A 1 69 ? 14.746 -19.391 -18.656 1.00 87.69 69 LEU A C 1
ATOM 500 O O . LEU A 1 69 ? 13.794 -20.164 -18.659 1.00 87.69 69 LEU A O 1
ATOM 504 N N . GLY A 1 70 ? 14.947 -18.532 -19.657 1.00 88.25 70 GLY A N 1
ATOM 505 C CA . GLY A 1 70 ? 14.021 -18.384 -20.781 1.00 88.25 70 GLY A CA 1
ATOM 506 C C . GLY A 1 70 ? 13.919 -19.627 -21.669 1.00 88.25 70 GLY A C 1
ATOM 507 O O . GLY A 1 70 ? 12.822 -19.988 -22.095 1.00 88.25 70 GLY A O 1
ATOM 508 N N . HIS A 1 71 ? 15.040 -20.300 -21.948 1.00 87.81 71 HIS A N 1
ATOM 509 C CA . HIS A 1 71 ? 15.059 -21.455 -22.853 1.00 87.81 71 HIS A CA 1
ATOM 510 C C . HIS A 1 71 ? 14.688 -22.777 -22.178 1.00 87.81 71 HIS A C 1
ATOM 512 O O . HIS A 1 71 ? 14.054 -23.631 -22.802 1.00 87.81 71 HIS A O 1
ATOM 518 N N . HIS A 1 72 ? 15.111 -22.975 -20.929 1.00 89.06 72 HIS A N 1
ATOM 519 C CA . HIS A 1 72 ? 14.990 -24.255 -20.229 1.00 89.06 72 HIS A CA 1
ATOM 520 C C . HIS A 1 72 ? 13.881 -24.274 -19.174 1.00 89.06 72 HIS A C 1
ATOM 522 O O . HIS A 1 72 ? 13.418 -25.359 -18.822 1.00 89.06 72 HIS A O 1
ATOM 528 N N . CYS A 1 73 ? 13.413 -23.106 -18.728 1.00 91.56 73 CYS A N 1
ATOM 529 C CA . CYS A 1 73 ? 12.414 -22.950 -17.671 1.00 91.56 73 CYS A CA 1
ATOM 530 C C . CYS A 1 73 ? 11.280 -22.004 -18.115 1.00 91.56 73 CYS A C 1
ATOM 532 O O . CYS A 1 73 ? 11.091 -20.914 -17.568 1.00 91.56 73 CYS A O 1
ATOM 534 N N . PRO A 1 74 ? 10.502 -22.397 -19.144 1.00 88.56 74 PRO A N 1
ATOM 535 C CA . PRO A 1 74 ? 9.520 -21.517 -19.774 1.00 88.56 74 PRO A CA 1
ATOM 536 C C . PRO A 1 74 ? 8.339 -21.143 -18.866 1.00 88.56 74 PRO A C 1
ATOM 538 O O . PRO A 1 74 ? 7.567 -20.264 -19.238 1.00 88.56 74 PRO A O 1
ATOM 541 N N . LYS A 1 75 ? 8.161 -21.808 -17.716 1.00 90.81 75 LYS A N 1
ATOM 542 C CA . LYS A 1 75 ? 7.123 -21.462 -16.732 1.00 90.81 75 LYS A CA 1
ATOM 543 C C . LYS A 1 75 ? 7.614 -20.431 -15.721 1.00 90.81 75 LYS A C 1
ATOM 545 O O . LYS A 1 75 ? 6.848 -19.585 -15.292 1.00 90.81 75 LYS A O 1
ATOM 550 N N . GLU A 1 76 ? 8.891 -20.487 -15.381 1.00 91.44 76 GLU A N 1
ATOM 551 C CA . GLU A 1 76 ? 9.526 -19.644 -14.377 1.00 91.44 76 GLU A CA 1
ATOM 552 C C . GLU A 1 76 ? 10.001 -18.313 -14.972 1.00 91.44 76 GLU A C 1
ATOM 554 O O . GLU A 1 76 ? 10.083 -17.307 -14.271 1.00 91.44 76 GLU A O 1
ATOM 559 N N . TYR A 1 77 ? 10.269 -18.268 -16.280 1.00 91.38 77 TYR A N 1
ATOM 560 C CA . TYR A 1 77 ? 10.628 -17.025 -16.959 1.00 91.38 77 TYR A CA 1
ATOM 561 C C . TYR A 1 77 ? 9.516 -15.948 -16.915 1.00 91.38 77 TYR A C 1
ATOM 563 O O . TYR A 1 77 ? 9.834 -14.811 -16.565 1.00 91.38 77 TYR A O 1
ATOM 571 N N . PRO A 1 78 ? 8.229 -16.246 -17.197 1.00 91.38 78 PRO A N 1
ATOM 572 C CA . PRO A 1 78 ? 7.126 -15.301 -16.973 1.00 91.38 78 PRO A CA 1
ATOM 573 C C . PRO A 1 78 ? 7.055 -14.789 -15.530 1.00 91.38 78 PRO A C 1
ATOM 575 O O . PRO A 1 78 ? 6.995 -13.581 -15.311 1.00 91.38 78 PRO A O 1
ATOM 578 N N . VAL A 1 79 ? 7.200 -15.689 -14.552 1.00 93.38 79 VAL A N 1
ATOM 579 C CA . VAL A 1 79 ? 7.221 -15.349 -13.121 1.00 93.38 79 VAL A CA 1
ATOM 580 C C . VAL A 1 79 ? 8.341 -14.354 -12.798 1.00 93.38 79 VAL A C 1
ATOM 582 O O . VAL A 1 79 ? 8.123 -13.381 -12.076 1.00 93.38 79 VAL A O 1
ATOM 585 N N . PHE A 1 80 ? 9.535 -14.551 -13.365 1.00 93.88 80 PHE A N 1
ATOM 586 C CA . PHE A 1 80 ? 10.638 -13.597 -13.241 1.00 93.88 80 PHE A CA 1
ATOM 587 C C . PHE A 1 80 ? 10.294 -12.222 -13.831 1.00 93.88 80 PHE A C 1
ATOM 589 O O . PHE A 1 80 ? 10.549 -11.197 -13.195 1.00 93.88 80 PHE A O 1
ATOM 596 N N . VAL A 1 81 ? 9.741 -12.189 -15.048 1.00 92.81 81 VAL A N 1
ATOM 597 C CA . VAL A 1 81 ? 9.391 -10.939 -15.742 1.00 92.81 81 VAL A CA 1
ATOM 598 C C . VAL A 1 81 ? 8.379 -10.141 -14.926 1.00 92.81 81 VAL A C 1
ATOM 600 O O . VAL A 1 81 ? 8.581 -8.947 -14.686 1.00 92.81 81 VAL A O 1
ATOM 603 N N . ASP A 1 82 ? 7.341 -10.808 -14.434 1.00 92.44 82 ASP A N 1
ATOM 604 C CA . ASP A 1 82 ? 6.314 -10.188 -13.608 1.00 92.44 82 ASP A CA 1
ATOM 605 C C . ASP A 1 82 ? 6.872 -9.705 -12.267 1.00 92.44 82 ASP A C 1
ATOM 607 O O . ASP A 1 82 ? 6.578 -8.587 -11.845 1.00 92.44 82 ASP A O 1
ATOM 611 N N . TYR A 1 83 ? 7.754 -10.479 -11.628 1.00 91.50 83 TYR A N 1
ATOM 612 C CA . TYR A 1 83 ? 8.426 -10.063 -10.396 1.00 91.50 83 TYR A CA 1
ATOM 613 C C . TYR A 1 83 ? 9.239 -8.773 -10.594 1.00 91.50 83 TYR A C 1
ATOM 615 O O . TYR A 1 83 ? 9.148 -7.850 -9.781 1.00 91.50 83 TYR A O 1
ATOM 623 N N . GLN A 1 84 ? 9.995 -8.655 -11.693 1.00 90.25 84 GLN A N 1
ATOM 624 C CA . GLN A 1 84 ? 10.745 -7.427 -11.996 1.00 90.25 84 GLN A CA 1
ATOM 625 C C . GLN A 1 84 ? 9.819 -6.246 -12.311 1.00 90.25 84 GLN A C 1
ATOM 627 O O . GLN A 1 84 ? 10.126 -5.110 -11.946 1.00 90.25 84 GLN A O 1
ATOM 632 N N . SER A 1 85 ? 8.673 -6.507 -12.945 1.00 88.62 85 SER A N 1
ATOM 633 C CA . SER A 1 85 ? 7.634 -5.500 -13.173 1.00 88.62 85 SER A CA 1
ATOM 634 C C . SER A 1 85 ? 7.079 -4.959 -11.848 1.00 88.62 85 SER A C 1
ATOM 636 O O . SER A 1 85 ? 7.050 -3.743 -11.637 1.00 88.62 85 SER A O 1
ATOM 638 N N . ILE A 1 86 ? 6.737 -5.840 -10.896 1.00 86.88 86 ILE A N 1
ATOM 639 C CA . ILE A 1 86 ? 6.323 -5.443 -9.537 1.00 86.88 86 ILE A CA 1
ATOM 640 C C . ILE A 1 86 ? 7.433 -4.624 -8.872 1.00 86.88 86 ILE A C 1
ATOM 642 O O . ILE A 1 86 ? 7.205 -3.506 -8.419 1.00 86.88 86 ILE A O 1
ATOM 646 N N . ARG A 1 87 ? 8.671 -5.123 -8.881 1.00 87.56 87 ARG A N 1
ATOM 647 C CA . ARG A 1 87 ? 9.816 -4.434 -8.272 1.00 87.56 87 ARG A CA 1
ATOM 648 C C . ARG A 1 87 ? 10.033 -3.019 -8.822 1.00 87.56 87 ARG A C 1
ATOM 650 O O . ARG A 1 87 ? 10.382 -2.118 -8.065 1.00 87.56 87 ARG A O 1
ATOM 657 N N . GLY A 1 88 ? 9.834 -2.816 -10.124 1.00 83.00 88 GLY A N 1
ATOM 658 C CA . GLY A 1 88 ? 9.953 -1.503 -10.763 1.00 83.00 88 GLY A CA 1
ATOM 659 C C . GLY A 1 88 ? 8.783 -0.557 -10.473 1.00 83.00 88 GLY A C 1
ATOM 660 O O . GLY A 1 88 ? 8.964 0.660 -10.483 1.00 83.00 88 GLY A O 1
ATOM 661 N N . THR A 1 89 ? 7.592 -1.097 -10.207 1.00 78.12 89 THR A N 1
ATOM 662 C CA . THR A 1 89 ? 6.366 -0.311 -9.997 1.00 78.12 89 THR A CA 1
ATOM 663 C C . THR A 1 89 ? 6.133 0.074 -8.540 1.00 78.12 89 THR A C 1
ATOM 665 O O . THR A 1 89 ? 5.669 1.186 -8.292 1.00 78.12 89 THR A O 1
ATOM 668 N N . VAL A 1 90 ? 6.506 -0.767 -7.570 1.00 71.69 90 VAL A N 1
ATOM 669 C CA . VAL A 1 90 ? 6.211 -0.520 -6.143 1.00 71.69 90 VAL A CA 1
ATOM 670 C C . VAL A 1 90 ? 6.968 0.696 -5.568 1.00 71.69 90 VAL A C 1
ATOM 672 O O . VAL A 1 90 ? 6.571 1.280 -4.570 1.00 71.69 90 VAL A O 1
ATOM 675 N N . GLY A 1 91 ? 7.980 1.221 -6.264 1.00 62.88 91 GLY A N 1
ATOM 676 C CA . GLY A 1 91 ? 8.583 2.520 -5.920 1.00 62.88 91 GLY A CA 1
ATOM 677 C C . GLY A 1 91 ? 7.812 3.758 -6.411 1.00 62.88 91 GLY A C 1
ATOM 678 O O . GLY A 1 91 ? 8.151 4.875 -6.024 1.00 62.88 91 GLY A O 1
ATOM 679 N N . LEU A 1 92 ? 6.822 3.590 -7.295 1.00 61.75 92 LEU A N 1
ATOM 680 C CA . LEU A 1 92 ? 6.154 4.687 -8.011 1.00 61.75 92 LEU A CA 1
ATOM 681 C C . LEU A 1 92 ? 4.706 4.921 -7.570 1.00 61.75 92 LEU A C 1
ATOM 683 O O . LEU A 1 92 ? 4.224 6.047 -7.688 1.00 61.75 92 LEU A O 1
ATOM 687 N N . VAL A 1 93 ? 4.010 3.879 -7.104 1.00 62.34 93 VAL A N 1
ATOM 688 C CA . VAL A 1 93 ? 2.547 3.904 -6.886 1.00 62.34 93 VAL A CA 1
ATOM 689 C C . VAL A 1 93 ? 2.145 3.687 -5.415 1.00 62.34 93 VAL A C 1
ATOM 691 O O . VAL A 1 93 ? 0.963 3.758 -5.095 1.00 62.34 93 VAL A O 1
ATOM 694 N N . GLY A 1 94 ? 3.116 3.505 -4.512 1.00 65.81 94 GLY A N 1
ATOM 695 C CA . GLY A 1 94 ? 2.900 3.207 -3.089 1.00 65.81 94 GLY A CA 1
ATOM 696 C C . GLY A 1 94 ? 3.232 1.755 -2.734 1.00 65.81 94 GLY A C 1
ATOM 697 O O . GLY A 1 94 ? 3.560 0.967 -3.614 1.00 65.81 94 GLY A O 1
ATOM 698 N N . ASP A 1 95 ? 3.140 1.408 -1.447 1.00 70.19 95 ASP A N 1
ATOM 699 C CA . ASP A 1 95 ? 3.593 0.115 -0.901 1.00 70.19 95 ASP A CA 1
ATOM 700 C C . ASP A 1 95 ? 2.611 -1.055 -1.137 1.00 70.19 95 ASP A C 1
ATOM 702 O O . ASP A 1 95 ? 2.811 -2.143 -0.592 1.00 70.19 95 ASP A O 1
ATOM 706 N N . ASP A 1 96 ? 1.531 -0.853 -1.896 1.00 81.81 96 ASP A N 1
ATOM 707 C CA . ASP A 1 96 ? 0.495 -1.863 -2.137 1.00 81.81 96 ASP A CA 1
ATOM 708 C C . ASP A 1 96 ? 0.847 -2.759 -3.334 1.00 81.81 96 ASP A C 1
ATOM 710 O O . ASP A 1 96 ? 1.212 -2.282 -4.411 1.00 81.81 96 ASP A O 1
ATOM 714 N N . CYS A 1 97 ? 0.709 -4.080 -3.177 1.00 81.69 97 CYS A N 1
ATOM 715 C CA . CYS A 1 97 ? 0.869 -4.986 -4.313 1.00 81.69 97 CYS A CA 1
ATOM 716 C C . CYS A 1 97 ? -0.277 -4.819 -5.331 1.00 81.69 97 CYS A C 1
ATOM 718 O O . CYS A 1 97 ? -1.438 -4.735 -4.920 1.00 81.69 97 CYS A O 1
ATOM 720 N N . PRO A 1 98 ? 0.005 -4.885 -6.646 1.00 79.19 98 PRO A N 1
ATOM 721 C CA . PRO A 1 98 ? -1.033 -4.806 -7.669 1.00 79.19 98 PRO A CA 1
ATOM 722 C C . PRO A 1 98 ? -1.995 -6.005 -7.608 1.00 79.19 98 PRO A C 1
ATOM 724 O O . PRO A 1 98 ? -1.586 -7.120 -7.261 1.00 79.19 98 PRO A O 1
ATOM 727 N N . ASP A 1 99 ? -3.264 -5.796 -7.981 1.00 77.50 99 ASP A N 1
ATOM 728 C CA . ASP A 1 99 ? -4.219 -6.899 -8.142 1.00 77.50 99 ASP A CA 1
ATOM 729 C C . ASP A 1 99 ? -3.809 -7.745 -9.364 1.00 77.50 99 ASP A C 1
ATOM 731 O O . ASP A 1 99 ? -3.838 -7.246 -10.496 1.00 77.50 99 ASP A O 1
ATOM 735 N N . PRO A 1 100 ? -3.460 -9.034 -9.186 1.00 72.56 100 PRO A N 1
ATOM 736 C CA . PRO A 1 100 ? -2.990 -9.885 -10.279 1.00 72.56 100 PRO A CA 1
ATOM 737 C C . PRO A 1 100 ? -4.018 -10.040 -11.411 1.00 72.56 100 PRO A C 1
ATOM 739 O O . PRO A 1 100 ? -3.639 -10.322 -12.548 1.00 72.56 100 PRO A O 1
ATOM 742 N N . ARG A 1 101 ? -5.314 -9.824 -11.140 1.00 72.44 101 ARG A N 1
ATOM 743 C CA . ARG A 1 101 ? -6.388 -9.887 -12.144 1.00 72.44 101 ARG A CA 1
ATOM 744 C C . ARG A 1 101 ? -6.440 -8.657 -13.042 1.00 72.44 101 ARG A C 1
ATOM 746 O O . ARG A 1 101 ? -6.893 -8.770 -14.179 1.00 72.44 101 ARG A O 1
ATOM 753 N N . GLU A 1 102 ? -5.995 -7.506 -12.551 1.00 75.69 102 GLU A N 1
ATOM 754 C CA . GLU A 1 102 ? -6.013 -6.252 -13.308 1.00 75.69 102 GLU A CA 1
ATOM 755 C C . GLU A 1 102 ? -4.807 -6.137 -14.238 1.00 75.69 102 GLU A C 1
ATOM 757 O O . GLU A 1 102 ? -4.938 -5.690 -15.377 1.00 75.69 102 GLU A O 1
ATOM 762 N N . VAL A 1 103 ? -3.641 -6.585 -13.769 1.00 77.25 103 VAL A N 1
ATOM 763 C CA . VAL A 1 103 ? -2.363 -6.405 -14.477 1.00 77.25 103 VAL A CA 1
ATOM 764 C C . VAL A 1 103 ? -1.816 -7.677 -15.122 1.00 77.25 103 VAL A C 1
ATOM 766 O O . VAL A 1 103 ? -0.721 -7.643 -15.670 1.00 77.25 103 VAL A O 1
ATOM 769 N N . GLN A 1 104 ? -2.590 -8.770 -15.119 1.00 84.56 104 GLN A N 1
ATOM 770 C CA . GLN A 1 104 ? -2.209 -10.056 -15.724 1.00 84.56 104 GLN A CA 1
ATOM 771 C C . GLN A 1 104 ? -0.856 -10.567 -15.211 1.00 84.56 104 GLN A C 1
ATOM 773 O O . GLN A 1 104 ? -0.015 -10.991 -15.994 1.00 84.56 104 GLN A O 1
ATOM 778 N N . ILE A 1 105 ? -0.665 -10.500 -13.894 1.00 86.12 105 ILE A N 1
ATOM 779 C CA . ILE A 1 105 ? 0.554 -10.955 -13.226 1.00 86.12 105 ILE A CA 1
ATOM 780 C C . ILE A 1 105 ? 0.363 -12.384 -12.725 1.00 86.12 105 ILE A C 1
ATOM 782 O O . ILE A 1 105 ? -0.658 -12.703 -12.104 1.00 86.12 105 ILE A O 1
ATOM 786 N N . ASP A 1 106 ? 1.373 -13.222 -12.930 1.00 89.19 106 ASP A N 1
ATOM 787 C CA . ASP A 1 106 ? 1.430 -14.563 -12.373 1.00 89.19 106 ASP A CA 1
ATOM 788 C C . ASP A 1 106 ? 1.359 -14.534 -10.837 1.00 89.19 106 ASP A C 1
ATOM 790 O O . ASP A 1 106 ? 2.085 -13.815 -10.142 1.00 89.19 106 ASP A O 1
ATOM 794 N N . ALA A 1 107 ? 0.480 -15.367 -10.274 1.00 86.56 107 ALA A N 1
ATOM 795 C CA . ALA A 1 107 ? 0.246 -15.416 -8.829 1.00 86.56 107 ALA A CA 1
ATOM 796 C C . ALA A 1 107 ? 1.514 -15.787 -8.036 1.00 86.56 107 ALA A C 1
ATOM 798 O O . ALA A 1 107 ? 1.693 -15.337 -6.903 1.00 86.56 107 ALA A O 1
ATOM 799 N N . GLU A 1 108 ? 2.402 -16.580 -8.640 1.00 89.44 108 GLU A N 1
ATOM 800 C CA . GLU A 1 108 ? 3.701 -16.945 -8.070 1.00 89.44 108 GLU A CA 1
ATOM 801 C C . GLU A 1 108 ? 4.639 -15.735 -7.982 1.00 89.44 108 GLU A C 1
ATOM 803 O O . GLU A 1 108 ? 5.270 -15.535 -6.945 1.00 89.44 108 GLU A O 1
ATOM 808 N N . ALA A 1 109 ? 4.663 -14.863 -8.995 1.00 90.19 109 ALA A N 1
ATOM 809 C CA . ALA A 1 109 ? 5.475 -13.644 -8.988 1.00 90.19 109 ALA A CA 1
ATOM 810 C C . ALA A 1 109 ? 5.027 -12.681 -7.884 1.00 90.19 109 ALA A C 1
ATOM 812 O O . ALA A 1 109 ? 5.844 -12.117 -7.153 1.00 90.19 109 ALA A O 1
ATOM 813 N N . LEU A 1 110 ? 3.711 -12.554 -7.709 1.00 88.81 110 LEU A N 1
ATOM 814 C CA . LEU A 1 110 ? 3.119 -11.781 -6.625 1.00 88.81 110 LEU A CA 1
ATOM 815 C C . LEU A 1 110 ? 3.448 -12.367 -5.242 1.00 88.81 110 LEU A C 1
ATOM 817 O O . LEU A 1 110 ? 3.720 -11.618 -4.303 1.00 88.81 110 LEU A O 1
ATOM 821 N N . ALA A 1 111 ? 3.423 -13.694 -5.092 1.00 87.94 111 ALA A N 1
ATOM 822 C CA . ALA A 1 111 ? 3.794 -14.355 -3.842 1.00 87.94 111 ALA A CA 1
ATOM 823 C C . ALA A 1 111 ? 5.276 -14.131 -3.496 1.00 87.94 111 ALA A C 1
ATOM 825 O O . ALA A 1 111 ? 5.590 -13.833 -2.341 1.00 87.94 111 ALA A O 1
ATOM 826 N N . LEU A 1 112 ? 6.164 -14.204 -4.493 1.00 89.56 112 LEU A N 1
ATOM 827 C CA . LEU A 1 112 ? 7.587 -13.883 -4.351 1.00 89.56 112 LEU A CA 1
ATOM 828 C C . LEU A 1 112 ? 7.788 -12.423 -3.925 1.00 89.56 112 LEU A C 1
ATOM 830 O O . LEU A 1 112 ? 8.477 -12.161 -2.943 1.00 89.56 112 LEU A O 1
ATOM 834 N N . ALA A 1 113 ? 7.127 -11.473 -4.591 1.00 88.75 113 ALA A N 1
ATOM 835 C CA . ALA A 1 113 ? 7.243 -10.053 -4.259 1.00 88.75 113 ALA A CA 1
ATOM 836 C C . ALA A 1 113 ? 6.785 -9.734 -2.823 1.00 88.75 113 ALA A C 1
ATOM 838 O O . ALA A 1 113 ? 7.432 -8.951 -2.127 1.00 88.75 113 ALA A O 1
ATOM 839 N N . LYS A 1 114 ? 5.710 -10.380 -2.348 1.00 86.94 114 LYS A N 1
ATOM 840 C CA . LYS A 1 114 ? 5.242 -10.265 -0.955 1.00 86.94 114 LYS A CA 1
ATOM 841 C C . LYS A 1 114 ? 6.250 -10.834 0.041 1.00 86.94 114 LYS A C 1
ATOM 843 O O . LYS A 1 114 ? 6.530 -10.201 1.055 1.00 86.94 114 LYS A O 1
ATOM 848 N N . ARG A 1 115 ? 6.783 -12.030 -0.235 1.00 87.62 115 ARG A N 1
ATOM 849 C CA . ARG A 1 115 ? 7.786 -12.699 0.611 1.00 87.62 115 ARG A CA 1
ATOM 850 C C . ARG A 1 115 ? 9.041 -11.843 0.768 1.00 87.62 115 ARG A C 1
ATOM 852 O O . ARG A 1 115 ? 9.572 -11.740 1.869 1.00 87.62 115 ARG A O 1
ATOM 859 N N . ASP A 1 116 ? 9.466 -11.210 -0.317 1.00 86.81 116 ASP A N 1
ATOM 860 C CA . ASP A 1 116 ? 10.676 -10.392 -0.357 1.00 86.81 116 ASP A CA 1
ATOM 861 C C . ASP A 1 116 ? 10.439 -8.963 0.172 1.00 86.81 116 ASP A C 1
ATOM 863 O O . ASP A 1 116 ? 11.345 -8.130 0.157 1.00 86.81 116 ASP A O 1
ATOM 867 N N . GLY A 1 117 ? 9.223 -8.664 0.651 1.00 86.25 117 GLY A N 1
ATOM 868 C CA . GLY A 1 117 ? 8.856 -7.364 1.207 1.00 86.25 117 GLY A CA 1
ATOM 869 C C . GLY A 1 117 ? 8.871 -6.232 0.182 1.00 86.25 117 GLY A C 1
ATOM 870 O O . GLY A 1 117 ? 8.946 -5.070 0.572 1.00 86.25 117 GLY A O 1
ATOM 871 N N . LEU A 1 118 ? 8.816 -6.557 -1.117 1.00 86.12 118 LEU A N 1
ATOM 87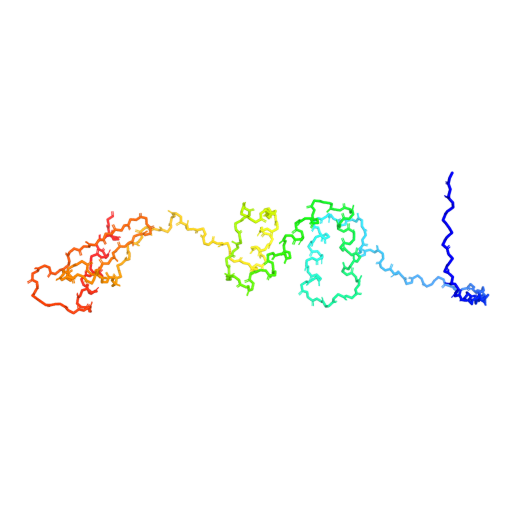2 C CA . LEU A 1 118 ? 8.778 -5.553 -2.177 1.00 86.12 118 LEU A CA 1
ATOM 873 C C . LEU A 1 118 ? 7.486 -4.758 -2.134 1.00 86.12 118 LEU A C 1
ATOM 875 O O . LEU A 1 118 ? 7.527 -3.577 -2.426 1.00 86.12 118 LEU A O 1
ATOM 879 N N . CYS A 1 119 ? 6.380 -5.400 -1.768 1.00 83.62 119 CYS A N 1
ATOM 880 C CA . CYS A 1 119 ? 5.098 -4.764 -1.525 1.00 83.62 119 CYS A CA 1
ATOM 881 C C . CYS A 1 119 ? 4.409 -5.412 -0.326 1.00 83.62 119 CYS A C 1
ATOM 883 O O . CYS A 1 119 ? 4.547 -6.611 -0.060 1.00 83.62 119 CYS A O 1
ATOM 885 N N . SER A 1 120 ? 3.624 -4.614 0.384 1.00 73.62 120 SER A N 1
ATOM 886 C CA . SER A 1 120 ? 2.635 -5.106 1.332 1.00 73.62 120 SER A CA 1
ATOM 887 C C . SER A 1 120 ? 1.579 -5.846 0.530 1.00 73.62 120 SER A C 1
ATOM 889 O O . SER A 1 120 ? 1.120 -5.333 -0.494 1.00 73.62 120 SER A O 1
ATOM 891 N N . ALA A 1 121 ? 1.127 -7.018 0.993 1.00 59.97 121 ALA A N 1
ATOM 892 C CA . ALA A 1 121 ? -0.179 -7.486 0.548 1.00 59.97 121 ALA A CA 1
ATOM 893 C C . ALA A 1 121 ? -1.136 -6.311 0.759 1.00 59.97 121 ALA A C 1
ATOM 895 O O . ALA A 1 121 ? -1.264 -5.875 1.906 1.00 59.97 121 ALA A O 1
ATOM 896 N N . ALA A 1 122 ? -1.689 -5.764 -0.339 1.00 52.66 122 ALA A N 1
ATOM 897 C CA . ALA A 1 122 ? -2.713 -4.727 -0.286 1.00 52.66 122 ALA A CA 1
ATOM 898 C C . ALA A 1 122 ? -3.624 -5.144 0.845 1.00 52.66 122 ALA A C 1
ATOM 900 O O . ALA A 1 122 ? -4.060 -6.301 0.789 1.00 52.66 122 ALA A O 1
ATOM 901 N N . ARG A 1 123 ? -3.716 -4.308 1.900 1.00 42.28 123 ARG A N 1
ATOM 902 C CA . ARG A 1 123 ? -4.329 -4.682 3.181 1.00 42.28 123 ARG A CA 1
ATOM 903 C C . ARG A 1 123 ? -5.500 -5.577 2.835 1.00 42.28 123 ARG A C 1
ATOM 905 O O . ARG A 1 123 ? -6.478 -5.091 2.269 1.00 42.28 123 ARG A O 1
ATOM 912 N N . THR A 1 124 ? -5.371 -6.886 3.074 1.00 42.34 124 THR A N 1
ATOM 913 C CA . THR A 1 124 ? -6.566 -7.705 3.139 1.00 42.34 124 THR A CA 1
ATOM 914 C C . THR A 1 124 ? -7.284 -7.002 4.256 1.00 42.34 124 THR A C 1
ATOM 916 O O . THR A 1 124 ? -6.752 -6.967 5.369 1.00 42.34 124 THR A O 1
ATOM 919 N N . VAL A 1 125 ? -8.336 -6.256 3.913 1.00 45.81 125 VAL A N 1
ATOM 920 C CA . VAL A 1 125 ? -9.256 -5.729 4.900 1.00 45.81 125 VAL A CA 1
ATOM 921 C C . VAL A 1 125 ? -9.625 -6.994 5.627 1.00 45.81 125 VAL A C 1
ATOM 923 O O . VAL A 1 125 ? -10.248 -7.882 5.048 1.00 45.81 125 VAL A O 1
ATOM 926 N N . ASP A 1 126 ? -8.996 -7.184 6.779 1.00 41.88 126 ASP A N 1
ATOM 927 C CA . ASP A 1 126 ? -9.239 -8.339 7.591 1.00 41.88 126 ASP A CA 1
ATOM 928 C C . ASP A 1 126 ? -10.709 -8.145 7.911 1.00 41.88 126 ASP A C 1
ATOM 930 O O . ASP A 1 126 ? -11.066 -7.219 8.632 1.00 41.88 126 ASP A O 1
ATOM 934 N N . GLU A 1 127 ? -11.588 -8.917 7.273 1.00 49.66 127 GLU A N 1
ATOM 935 C CA . GLU A 1 127 ? -13.031 -8.872 7.534 1.00 49.66 127 GLU A CA 1
ATOM 936 C C . GLU A 1 127 ? -13.331 -9.269 8.995 1.00 49.66 127 GLU A C 1
ATOM 938 O O . GLU A 1 127 ? -14.484 -9.289 9.423 1.00 49.66 127 GLU A O 1
ATOM 943 N N . THR A 1 128 ? -12.281 -9.562 9.771 1.00 47.94 128 THR A N 1
ATOM 944 C CA . THR A 1 128 ? -12.255 -9.764 11.214 1.00 47.94 128 THR A CA 1
ATOM 945 C C . THR A 1 128 ? -11.453 -8.722 11.997 1.00 47.94 128 THR A C 1
ATOM 947 O O . THR A 1 128 ? -11.257 -8.920 13.195 1.00 47.94 128 THR A O 1
ATOM 950 N N . ALA A 1 129 ? -11.049 -7.594 11.397 1.00 52.41 129 ALA A N 1
ATOM 951 C CA . ALA A 1 129 ? -10.893 -6.381 12.186 1.00 52.41 129 ALA A CA 1
ATOM 952 C C . ALA A 1 129 ? -12.274 -6.152 12.791 1.00 52.41 129 ALA A C 1
ATOM 954 O O . ALA A 1 129 ? -13.236 -5.897 12.062 1.00 52.41 129 ALA A O 1
ATOM 955 N N . GLU A 1 130 ? -12.390 -6.402 14.096 1.00 56.97 130 GLU A N 1
ATOM 956 C CA . GLU A 1 130 ? -13.595 -6.118 14.861 1.00 56.97 130 GLU A CA 1
ATOM 957 C C . GLU A 1 130 ? -14.111 -4.773 14.357 1.00 56.97 130 GLU A C 1
ATOM 959 O O . GLU A 1 130 ? -13.324 -3.832 14.269 1.00 56.97 130 GLU A O 1
ATOM 964 N N . GLN A 1 131 ? -15.358 -4.750 13.875 1.00 71.06 131 GLN A N 1
ATOM 965 C CA . GLN A 1 131 ? -16.020 -3.585 13.283 1.00 71.06 131 GLN A CA 1
ATOM 966 C C . GLN A 1 131 ? -16.102 -2.491 14.349 1.00 71.06 131 GLN A C 1
ATOM 968 O O . GLN A 1 131 ? -17.135 -2.291 14.989 1.00 71.06 131 GLN A O 1
ATOM 973 N N . GLU A 1 132 ? -14.966 -1.855 14.607 1.00 87.81 132 GLU A N 1
ATOM 974 C CA . GLU A 1 132 ? -14.789 -0.875 15.646 1.00 87.81 132 GLU A CA 1
ATOM 975 C C . GLU A 1 132 ? -15.255 0.433 15.044 1.00 87.81 132 GLU A C 1
ATOM 977 O O . GLU A 1 132 ? -14.659 0.998 14.121 1.00 87.81 132 GLU A O 1
ATOM 982 N N . TRP A 1 133 ? -16.389 0.890 15.549 1.00 94.00 133 TRP A N 1
ATOM 983 C CA . TRP A 1 133 ? -16.897 2.194 15.219 1.00 94.00 133 TRP A CA 1
ATOM 984 C C . TRP A 1 133 ? -15.852 3.225 15.597 1.00 94.00 133 TRP A C 1
ATOM 986 O O . TRP A 1 133 ? -15.367 3.254 16.726 1.00 94.00 133 TRP A O 1
ATOM 996 N N . THR A 1 134 ? -15.545 4.084 14.637 1.00 94.06 134 THR A N 1
ATOM 997 C CA . THR A 1 134 ? -14.722 5.267 14.827 1.00 94.06 134 THR A CA 1
ATOM 998 C C . THR A 1 134 ? -15.531 6.479 14.401 1.00 94.06 134 THR A C 1
ATOM 1000 O O . THR A 1 134 ? -16.101 6.510 13.307 1.00 94.06 134 THR A O 1
ATOM 1003 N N . CYS A 1 135 ? -15.595 7.487 15.261 1.00 95.38 135 CYS A N 1
ATOM 1004 C CA . CYS A 1 135 ? -16.281 8.741 15.013 1.00 95.38 135 CYS A CA 1
ATOM 1005 C C . CYS A 1 135 ? -15.272 9.847 14.702 1.00 95.38 135 CYS A C 1
ATOM 1007 O O . CYS A 1 135 ? -14.299 10.066 15.423 1.00 95.38 135 CYS A O 1
ATOM 1009 N N . SER A 1 136 ? -15.531 10.590 13.631 1.00 94.69 136 SER A N 1
ATOM 1010 C CA . SER A 1 136 ? -14.677 11.679 13.167 1.00 94.69 136 SER A CA 1
ATOM 1011 C C . SER A 1 136 ? -15.479 12.952 12.932 1.00 94.69 136 SER A C 1
ATOM 1013 O O . SER A 1 136 ? -16.673 12.919 12.619 1.00 94.69 136 SER A O 1
ATOM 1015 N N . TRP A 1 137 ? -14.801 14.087 13.087 1.00 93.44 137 TRP A N 1
ATOM 1016 C CA . TRP A 1 137 ? -15.353 15.388 12.740 1.00 93.44 137 TRP A CA 1
ATOM 1017 C C . TRP A 1 137 ? -15.521 15.470 11.221 1.00 93.44 137 TRP A C 1
ATOM 1019 O O . TRP A 1 137 ? -14.540 15.447 10.477 1.00 93.44 137 TRP A O 1
ATOM 1029 N N . SER A 1 138 ? -16.767 15.545 10.763 1.00 95.19 138 SER A N 1
ATOM 1030 C CA . SER A 1 138 ? -17.150 15.552 9.352 1.00 95.19 138 SER A CA 1
ATOM 1031 C C . SER A 1 138 ? -18.322 16.518 9.151 1.00 95.19 138 SER A C 1
ATOM 1033 O O . SER A 1 138 ? -19.466 16.068 9.035 1.00 95.19 138 SER A O 1
ATOM 1035 N N . PRO A 1 139 ? -18.063 17.840 9.125 1.00 91.62 139 PRO A N 1
ATOM 1036 C CA . PRO A 1 139 ? -19.124 18.828 9.037 1.00 91.62 139 PRO A CA 1
ATOM 1037 C C . PRO A 1 139 ? -19.933 18.679 7.760 1.00 91.62 139 PRO A C 1
ATOM 1039 O O . PRO A 1 139 ? -19.363 18.573 6.670 1.00 91.62 139 PRO A O 1
ATOM 1042 N N . THR A 1 140 ? -21.252 18.716 7.875 1.00 89.12 140 THR A N 1
ATOM 1043 C CA . THR A 1 140 ? -22.159 18.691 6.721 1.00 89.12 140 THR A CA 1
ATOM 1044 C C . THR A 1 140 ? -22.283 20.068 6.068 1.00 89.12 140 THR A C 1
ATOM 1046 O O . THR A 1 140 ? -22.801 20.176 4.955 1.00 89.12 140 THR A O 1
ATOM 1049 N N . MET A 1 141 ? -21.757 21.112 6.726 1.00 88.56 141 MET A N 1
ATOM 1050 C CA . MET A 1 141 ? -21.810 22.514 6.291 1.00 88.56 141 MET A CA 1
ATOM 1051 C C . MET A 1 141 ? -23.245 23.024 6.080 1.00 88.56 141 MET A C 1
ATOM 1053 O O . MET A 1 141 ? -23.469 23.976 5.328 1.00 88.56 141 MET A O 1
ATOM 1057 N N . ASN A 1 142 ? -24.220 22.382 6.722 1.00 87.25 142 ASN A N 1
ATOM 1058 C CA . ASN A 1 142 ? -25.589 22.865 6.812 1.00 87.25 142 ASN A CA 1
ATOM 1059 C C . ASN A 1 142 ? -25.741 23.759 8.070 1.00 87.25 142 ASN A C 1
ATOM 1061 O O . ASN A 1 142 ? -24.764 24.101 8.735 1.00 87.25 142 ASN A O 1
ATOM 1065 N N . GLU A 1 143 ? -26.965 24.191 8.378 1.00 85.19 143 GLU A N 1
ATOM 1066 C CA . GLU A 1 143 ? -27.257 24.951 9.608 1.00 85.19 143 GLU A CA 1
ATOM 1067 C C . GLU A 1 143 ? -27.490 24.043 10.838 1.00 85.19 143 GLU A C 1
ATOM 1069 O O . GLU A 1 143 ? -27.764 24.541 11.930 1.00 85.19 143 GLU A O 1
ATOM 1074 N N . ASP A 1 144 ? -27.396 22.721 10.669 1.00 85.25 144 ASP A N 1
ATOM 1075 C CA . ASP A 1 144 ? -27.627 21.695 11.686 1.00 85.25 144 ASP A CA 1
ATOM 1076 C C . ASP A 1 144 ? -26.304 21.056 12.135 1.00 85.25 144 ASP A C 1
ATOM 1078 O O . ASP A 1 144 ? -25.924 19.966 11.720 1.00 85.25 144 ASP A O 1
ATOM 1082 N N . TRP A 1 145 ? -25.624 21.715 13.068 1.00 84.00 145 TRP A N 1
ATOM 1083 C CA . TRP A 1 145 ? -24.367 21.219 13.629 1.00 84.00 145 TRP A CA 1
ATOM 1084 C C . TRP A 1 145 ? -24.512 19.902 14.418 1.00 84.00 145 TRP A C 1
ATOM 1086 O O . TRP A 1 145 ? -23.501 19.290 14.774 1.00 84.00 145 TRP A O 1
ATOM 1096 N N . TYR A 1 146 ? -25.737 19.431 14.705 1.00 89.62 146 TYR A N 1
ATOM 1097 C CA . TYR A 1 146 ? -25.948 18.182 15.441 1.00 89.62 146 TYR A CA 1
ATOM 1098 C C . TYR A 1 146 ? -25.455 16.956 14.658 1.00 89.62 146 TYR A C 1
ATOM 1100 O O . TYR A 1 146 ? -25.200 15.930 15.290 1.00 89.62 146 TYR A O 1
ATOM 1108 N N . ASP A 1 147 ? -25.319 17.046 13.327 1.00 90.06 147 ASP A N 1
ATOM 1109 C CA . ASP A 1 147 ? -24.938 15.945 12.427 1.00 90.06 147 ASP A CA 1
ATOM 1110 C C . ASP A 1 147 ? -23.508 16.045 11.849 1.00 90.06 147 ASP A C 1
ATOM 1112 O O . ASP A 1 147 ? -23.114 15.234 10.999 1.00 90.06 147 ASP A O 1
ATOM 1116 N N . ASP A 1 148 ? -22.699 16.974 12.370 1.00 93.56 148 ASP A N 1
ATOM 1117 C CA . ASP A 1 148 ? -21.317 17.243 11.940 1.00 93.56 148 ASP A CA 1
ATOM 1118 C C . ASP A 1 148 ? -20.306 16.150 12.345 1.00 93.56 148 ASP A C 1
ATOM 1120 O O . ASP A 1 148 ? -19.100 16.268 12.114 1.00 93.56 148 ASP A O 1
ATOM 1124 N N . VAL A 1 149 ? -20.775 15.058 12.947 1.00 95.50 149 VAL A N 1
ATOM 1125 C CA . VAL A 1 149 ? -19.965 13.887 13.297 1.00 95.50 149 VAL A CA 1
ATOM 1126 C C . VAL A 1 149 ? -20.396 12.705 12.440 1.00 95.50 149 VAL A C 1
ATOM 1128 O O . VAL A 1 149 ? -21.572 12.346 12.397 1.00 95.50 149 VAL A O 1
ATOM 1131 N N . LEU A 1 150 ? -19.421 12.057 11.802 1.00 95.75 150 LEU A N 1
ATOM 1132 C CA . LEU A 1 150 ? -19.619 10.810 11.070 1.00 95.75 150 LEU A CA 1
ATOM 1133 C C . LEU A 1 150 ? -18.952 9.670 11.832 1.00 95.75 150 LEU A C 1
ATOM 1135 O O . LEU A 1 150 ? -17.739 9.691 12.044 1.00 95.75 150 LEU A O 1
ATOM 1139 N N . CYS A 1 151 ? -19.746 8.676 12.214 1.00 95.00 151 CYS A N 1
ATOM 1140 C CA . CYS A 1 151 ? -19.257 7.425 12.773 1.00 95.00 151 CYS A CA 1
ATOM 1141 C C . CYS A 1 151 ? -19.331 6.326 11.712 1.00 95.00 151 CYS A C 1
ATOM 1143 O O . CYS A 1 151 ? -20.354 6.194 11.036 1.00 95.00 151 CYS A O 1
ATOM 1145 N N . SER A 1 152 ? -18.267 5.536 11.582 1.00 93.31 152 SER A N 1
ATOM 1146 C CA . SER A 1 152 ? -18.178 4.422 10.636 1.00 93.31 152 SER A CA 1
ATOM 1147 C C . SER A 1 152 ? -17.466 3.228 11.265 1.00 93.31 152 SER A C 1
ATOM 1149 O O . SER A 1 152 ? -16.526 3.420 12.031 1.00 93.31 152 SER A O 1
ATOM 1151 N N . ASP A 1 153 ? -17.907 2.015 10.933 1.00 90.06 153 ASP A N 1
ATOM 1152 C CA . ASP A 1 153 ? -17.212 0.754 11.247 1.00 90.06 153 ASP A CA 1
ATOM 1153 C C . ASP A 1 153 ? -16.498 0.158 10.014 1.00 90.06 153 ASP A C 1
ATOM 1155 O O . ASP A 1 153 ? -16.126 -1.014 9.993 1.00 90.06 153 ASP A O 1
ATOM 1159 N N . GLY A 1 154 ? -16.367 0.954 8.945 1.00 86.75 154 GLY A N 1
ATOM 1160 C CA . GLY A 1 154 ? -15.838 0.535 7.645 1.00 86.75 154 GLY A CA 1
ATOM 1161 C C . GLY A 1 154 ? -16.867 -0.126 6.719 1.00 86.75 154 GLY A C 1
ATOM 1162 O O . GLY A 1 154 ? -16.640 -0.182 5.512 1.00 86.75 154 GLY A O 1
ATOM 1163 N N . THR A 1 155 ? -18.014 -0.573 7.239 1.00 85.75 155 THR A N 1
ATOM 1164 C CA . THR A 1 155 ? -19.096 -1.205 6.453 1.00 85.75 155 THR A CA 1
ATOM 1165 C C . THR A 1 155 ? -20.412 -0.432 6.508 1.00 85.75 155 THR A C 1
ATOM 1167 O O . THR A 1 155 ? -21.216 -0.476 5.575 1.00 85.75 155 THR A O 1
ATOM 1170 N N . ARG A 1 156 ? -20.637 0.290 7.603 1.00 89.56 156 ARG A N 1
ATOM 1171 C CA . ARG A 1 156 ? -21.815 1.100 7.884 1.00 89.56 156 ARG A CA 1
ATOM 1172 C C . ARG A 1 156 ? -21.376 2.490 8.289 1.00 89.56 156 ARG A C 1
ATOM 1174 O O . ARG A 1 156 ? -20.318 2.689 8.877 1.00 89.56 156 ARG A O 1
ATOM 1181 N N . GLU A 1 157 ? -22.243 3.448 8.007 1.00 93.00 157 GLU A N 1
ATOM 1182 C CA . GLU A 1 157 ? -22.059 4.843 8.371 1.00 93.00 157 GLU A CA 1
ATOM 1183 C C . GLU A 1 157 ? -23.305 5.358 9.076 1.00 93.00 157 GLU A C 1
ATOM 1185 O O . GLU A 1 157 ? -24.434 5.021 8.706 1.00 93.00 157 GLU A O 1
ATOM 1190 N N . GLN A 1 158 ? -23.104 6.201 10.084 1.00 94.38 158 GLN A N 1
ATOM 1191 C CA . GLN A 1 158 ? -24.193 6.915 10.729 1.00 94.38 158 GLN A CA 1
ATOM 1192 C C . GLN A 1 158 ? -23.745 8.291 11.216 1.00 94.38 158 GLN A C 1
ATOM 1194 O O . GLN A 1 158 ? -22.620 8.476 11.685 1.00 94.38 158 GLN A O 1
ATOM 1199 N N . ARG A 1 159 ? -24.670 9.249 11.132 1.00 94.38 159 ARG A N 1
ATOM 1200 C CA . ARG A 1 159 ? -24.524 10.604 11.669 1.00 94.38 159 ARG A CA 1
ATOM 1201 C C . ARG A 1 159 ? -25.444 10.756 12.879 1.00 94.38 159 ARG A C 1
ATOM 1203 O O . ARG A 1 159 ? -26.643 10.981 12.699 1.00 94.38 159 ARG A O 1
ATOM 1210 N N . PRO A 1 160 ? -24.947 10.517 14.104 1.00 92.75 160 PRO A N 1
ATOM 1211 C CA . PRO A 1 160 ? -25.760 10.674 15.299 1.00 92.75 160 PRO A CA 1
ATOM 1212 C C . PRO A 1 160 ? -26.039 12.153 15.553 1.00 92.75 160 PRO A C 1
ATOM 1214 O O . PRO A 1 160 ? -25.146 12.979 15.407 1.00 92.75 160 PRO A O 1
ATOM 1217 N N . ARG A 1 161 ? -27.251 12.473 16.014 1.00 91.62 161 ARG A N 1
ATOM 1218 C CA . ARG A 1 161 ? -27.554 13.809 16.534 1.00 91.62 161 ARG A CA 1
ATOM 1219 C C . ARG A 1 161 ? -27.026 13.915 17.957 1.00 91.62 161 ARG A C 1
ATOM 1221 O O . ARG A 1 161 ? -27.543 13.266 18.868 1.00 91.62 161 ARG A O 1
ATOM 1228 N N . LEU A 1 162 ? -25.959 14.682 18.147 1.00 92.50 162 LEU A N 1
ATOM 1229 C CA . LEU A 1 162 ? -25.283 14.812 19.441 1.00 92.50 162 LEU A CA 1
ATOM 1230 C C . LEU A 1 162 ? -25.587 16.168 20.074 1.00 92.50 162 LEU A C 1
ATOM 1232 O O . LEU A 1 162 ? -25.548 17.177 19.395 1.00 92.50 162 LEU A O 1
ATOM 1236 N N . ARG A 1 163 ? -25.822 16.199 21.393 1.00 91.56 163 ARG A N 1
ATOM 1237 C CA . ARG A 1 163 ? -26.055 17.430 22.179 1.00 91.56 163 ARG A CA 1
ATOM 1238 C C . ARG A 1 163 ? -27.271 18.268 21.748 1.00 91.56 163 ARG A C 1
ATOM 1240 O O . ARG A 1 163 ? -27.237 19.480 21.897 1.00 91.56 163 ARG A O 1
ATOM 1247 N N . GLU A 1 164 ? -28.382 17.637 21.350 1.00 89.12 164 GLU A N 1
ATOM 1248 C CA . GLU A 1 164 ? -29.653 18.307 20.967 1.00 89.12 164 GLU A CA 1
ATOM 1249 C C . GLU A 1 164 ? -30.218 19.312 21.994 1.00 89.12 164 GLU A C 1
ATOM 1251 O O . GLU A 1 164 ? -31.082 20.127 21.676 1.00 89.12 164 GLU A O 1
ATOM 1256 N N . TRP A 1 165 ? -29.772 19.228 23.248 1.00 87.06 165 TRP A N 1
ATOM 1257 C CA . TRP A 1 165 ? -30.179 20.120 24.333 1.00 87.06 165 TRP A CA 1
ATOM 1258 C C . TRP A 1 165 ? -29.382 21.428 24.392 1.00 87.06 165 TRP A C 1
ATOM 1260 O O . TRP A 1 165 ? -29.726 22.305 25.186 1.00 87.06 165 TRP A O 1
ATOM 1270 N N . ASP A 1 166 ? -28.293 21.541 23.635 1.00 89.94 166 ASP A N 1
ATOM 1271 C CA . ASP A 1 166 ? -27.400 22.688 23.675 1.00 89.94 166 ASP A CA 1
ATOM 1272 C C . ASP A 1 166 ? -27.743 23.687 22.566 1.00 89.94 166 ASP A C 1
ATOM 1274 O O . ASP A 1 166 ? -28.185 23.322 21.485 1.00 89.94 166 ASP A O 1
ATOM 1278 N N . SER A 1 167 ? -27.563 24.973 22.843 1.00 85.38 167 SER A N 1
ATOM 1279 C CA . SER A 1 167 ? -27.896 26.049 21.898 1.00 85.38 167 SER A CA 1
ATOM 1280 C C . SER A 1 167 ? -26.716 26.457 21.016 1.00 85.38 167 SER A C 1
ATOM 1282 O O . SER A 1 167 ? -26.910 27.088 19.978 1.00 85.38 167 SER A O 1
ATOM 1284 N N . PHE A 1 168 ? -25.500 26.111 21.436 1.00 85.38 168 PHE A N 1
ATOM 1285 C CA . PHE A 1 168 ? -24.264 26.380 20.717 1.00 85.38 168 PHE A CA 1
ATOM 1286 C C . PHE A 1 168 ? -23.199 25.396 21.187 1.00 85.38 168 PHE A C 1
ATOM 1288 O O . PHE A 1 168 ? -23.002 25.244 22.389 1.00 85.38 168 PHE A O 1
ATOM 1295 N N . VAL A 1 169 ? -22.495 24.761 20.255 1.00 86.25 169 VAL A N 1
ATOM 1296 C CA . VAL A 1 169 ? -21.488 23.751 20.580 1.00 86.25 169 VAL A CA 1
ATOM 1297 C C . VAL A 1 169 ? -20.236 23.969 19.749 1.00 86.25 169 VAL A C 1
ATOM 1299 O O . VAL A 1 169 ? -20.289 24.307 18.567 1.00 86.25 169 VAL A O 1
ATOM 1302 N N . THR A 1 170 ? -19.087 23.783 20.388 1.00 90.69 170 THR A N 1
ATOM 1303 C CA . THR A 1 170 ? -17.778 23.828 19.734 1.00 90.69 170 THR A CA 1
ATOM 1304 C C . THR A 1 170 ? -17.384 22.465 19.141 1.00 90.69 170 THR A C 1
ATOM 1306 O O . THR A 1 170 ? -17.844 21.423 19.614 1.00 90.69 170 THR A O 1
ATOM 1309 N N . PRO A 1 171 ? -16.482 22.415 18.142 1.00 89.44 171 PRO A N 1
ATOM 1310 C CA . PRO A 1 171 ? -16.009 21.143 17.586 1.00 89.44 171 PRO A CA 1
ATOM 1311 C C . PRO A 1 171 ? -15.453 20.174 18.643 1.00 89.44 171 PRO A C 1
ATOM 1313 O O . PRO A 1 171 ? -15.720 18.974 18.593 1.00 89.44 171 PRO A O 1
ATOM 1316 N N . ASP A 1 172 ? -14.740 20.688 19.649 1.00 93.56 172 ASP A N 1
ATOM 1317 C CA . ASP A 1 172 ? -14.177 19.870 20.731 1.00 93.56 172 ASP A CA 1
ATOM 1318 C C . ASP A 1 172 ? -15.266 19.210 21.588 1.00 93.56 172 ASP A C 1
ATOM 1320 O O . ASP A 1 172 ? -15.167 18.034 21.946 1.00 93.56 172 ASP A O 1
ATOM 1324 N N . GLU A 1 173 ? -16.332 19.951 21.881 1.00 93.44 173 GLU A N 1
ATOM 1325 C CA . GLU A 1 173 ? -17.490 19.481 22.639 1.00 93.44 173 GLU A CA 1
ATOM 1326 C C . GLU A 1 173 ? -18.324 18.440 21.881 1.00 93.44 173 GLU A C 1
ATOM 1328 O O . GLU A 1 173 ? -18.838 17.486 22.487 1.00 93.44 173 GLU A O 1
ATOM 1333 N N . MET A 1 174 ? -18.442 18.603 20.560 1.00 93.19 174 MET A N 1
ATOM 1334 C CA . MET A 1 174 ? -19.024 17.588 19.683 1.00 93.19 174 MET A CA 1
ATOM 1335 C C . MET A 1 174 ? -18.180 16.322 19.696 1.00 93.19 174 MET A C 1
ATOM 1337 O O . MET A 1 174 ? -18.711 15.239 19.934 1.00 93.19 174 MET A O 1
ATOM 1341 N N . MET A 1 175 ? -16.861 16.444 19.530 1.00 94.38 175 MET A N 1
ATOM 1342 C CA . MET A 1 175 ? -15.963 15.291 19.517 1.00 94.38 175 MET A CA 1
ATOM 1343 C C . MET A 1 175 ? -15.862 14.588 20.875 1.00 94.38 175 MET A C 1
ATOM 1345 O O . MET A 1 175 ? -15.671 13.375 20.926 1.00 94.38 175 MET A O 1
ATOM 1349 N N . GLU A 1 176 ? -16.040 15.295 21.993 1.00 95.38 176 GLU A N 1
ATOM 1350 C CA . GLU A 1 176 ? -16.184 14.652 23.304 1.00 95.38 176 GLU A CA 1
ATOM 1351 C C . GLU A 1 176 ? -17.436 13.766 23.367 1.00 95.38 176 GLU A C 1
ATOM 1353 O O . GLU A 1 176 ? -17.382 12.637 23.860 1.00 95.38 176 GLU A O 1
ATOM 1358 N N . SER A 1 177 ? -18.557 14.260 22.842 1.00 95.06 177 SER A N 1
ATOM 1359 C CA . SER A 1 177 ? -19.815 13.508 22.795 1.00 95.06 177 SER A CA 1
ATOM 1360 C C . SER A 1 177 ? -19.730 12.344 21.809 1.00 95.06 177 SER A C 1
ATOM 1362 O O . SER A 1 177 ? -20.197 11.247 22.114 1.00 95.06 177 SER A O 1
ATOM 1364 N N . ALA A 1 178 ? -19.052 12.555 20.680 1.00 95.69 178 ALA A N 1
ATOM 1365 C CA . ALA A 1 178 ? -18.767 11.536 19.683 1.00 95.69 178 ALA A CA 1
ATOM 1366 C C . ALA A 1 178 ? -17.973 10.374 20.284 1.00 95.69 178 ALA A C 1
ATOM 1368 O O . ALA A 1 178 ? -18.383 9.233 20.128 1.00 95.69 178 ALA A O 1
ATOM 1369 N N . ARG A 1 179 ? -16.914 10.647 21.061 1.00 95.00 179 ARG A N 1
ATOM 1370 C CA . ARG A 1 179 ? -16.131 9.603 21.751 1.00 95.00 179 ARG A CA 1
ATOM 1371 C C . ARG A 1 179 ? -16.965 8.781 22.739 1.00 95.00 179 ARG A C 1
ATOM 1373 O O . ARG A 1 179 ? -16.755 7.580 22.883 1.00 95.00 179 ARG A O 1
ATOM 1380 N N . LYS A 1 180 ? -17.925 9.404 23.433 1.00 95.25 180 LYS A N 1
ATOM 1381 C CA . LYS A 1 180 ? -18.846 8.670 24.324 1.00 95.25 180 LYS A CA 1
ATOM 1382 C C . LYS A 1 180 ? -19.765 7.747 23.526 1.00 95.25 180 LYS A C 1
ATOM 1384 O O . LYS A 1 180 ? -19.947 6.597 23.919 1.00 95.25 180 LYS A O 1
ATOM 1389 N N . TYR A 1 181 ? -20.303 8.249 22.417 1.00 94.69 181 TYR A N 1
ATOM 1390 C CA . TYR A 1 181 ? -21.169 7.490 21.522 1.00 94.69 181 TYR A CA 1
ATOM 1391 C C . TYR A 1 181 ? -20.424 6.340 20.831 1.00 94.69 181 TYR A C 1
ATOM 1393 O O . TYR A 1 181 ? -20.905 5.213 20.830 1.00 94.69 181 TYR A O 1
ATOM 1401 N N . GLU A 1 182 ? -19.211 6.589 20.344 1.00 94.31 182 GLU A N 1
ATOM 1402 C CA . GLU A 1 182 ? -18.279 5.586 19.822 1.00 94.31 182 GLU A CA 1
ATOM 1403 C C . GLU A 1 182 ? -18.092 4.433 20.814 1.00 94.31 182 GLU A C 1
ATOM 1405 O O . GLU A 1 182 ? -18.357 3.273 20.501 1.00 94.31 182 GLU A O 1
ATOM 1410 N N . GLY A 1 183 ? -17.771 4.760 22.070 1.00 93.25 183 GLY A N 1
ATOM 1411 C CA . GLY A 1 183 ? -17.639 3.762 23.123 1.00 93.25 183 GLY A CA 1
ATOM 1412 C C . GLY A 1 183 ? -18.935 3.004 23.433 1.00 93.25 183 GLY A C 1
ATOM 1413 O O . GLY A 1 183 ? -18.872 1.910 23.982 1.00 93.25 183 GLY A O 1
ATOM 1414 N N . GLU A 1 184 ? -20.122 3.548 23.149 1.00 93.12 184 GLU A N 1
ATOM 1415 C CA . GLU A 1 184 ? -21.387 2.801 23.243 1.00 93.12 184 GLU A CA 1
ATOM 1416 C C . GLU A 1 184 ? -21.596 1.842 22.076 1.00 93.12 184 GLU A C 1
ATOM 1418 O O . GLU A 1 184 ? -22.154 0.767 22.287 1.00 93.12 184 GLU A O 1
ATOM 1423 N N . LEU A 1 185 ? -21.169 2.216 20.872 1.00 91.44 185 LEU A N 1
ATOM 1424 C CA . LEU A 1 185 ? -21.259 1.361 19.692 1.00 91.44 185 LEU A CA 1
ATOM 1425 C C . LEU A 1 185 ? -20.329 0.156 19.819 1.00 91.44 185 LEU A C 1
ATOM 1427 O O . LEU A 1 185 ? -20.772 -0.963 19.594 1.00 91.44 185 LEU A O 1
ATOM 1431 N N . ASN A 1 186 ? -19.105 0.373 20.302 1.00 91.25 186 ASN A N 1
ATOM 1432 C CA . ASN A 1 186 ? -18.097 -0.680 20.481 1.00 91.25 186 ASN A CA 1
ATOM 1433 C C . ASN A 1 186 ? -18.349 -1.583 21.700 1.00 91.25 186 ASN A C 1
ATOM 1435 O O . ASN A 1 186 ? -17.591 -2.511 21.963 1.00 91.25 186 ASN A O 1
ATOM 1439 N N . ARG A 1 187 ? -19.410 -1.319 22.475 1.00 88.25 187 ARG A N 1
ATOM 1440 C CA . ARG A 1 187 ? -19.854 -2.164 23.599 1.00 88.25 187 ARG A CA 1
ATOM 1441 C C . ARG A 1 187 ? -21.026 -3.090 23.252 1.00 88.25 187 ARG A C 1
ATOM 1443 O O . ARG A 1 187 ? -21.450 -3.842 24.131 1.00 88.25 187 ARG A O 1
ATOM 1450 N N . ARG A 1 188 ? -21.601 -2.979 22.053 1.00 78.06 188 ARG A N 1
ATOM 1451 C CA . ARG A 1 188 ? -22.774 -3.749 21.604 1.00 78.06 188 ARG A CA 1
ATOM 1452 C C . ARG A 1 188 ? -22.354 -4.965 20.798 1.00 78.06 188 ARG A C 1
ATOM 1454 O O . ARG A 1 188 ? -23.059 -5.987 20.944 1.00 78.06 188 ARG A O 1
#

Secondary structure (DSSP, 8-state):
--------------------------------TTSSSSSS-HHHHHHHHHHHHHHS---SHHHHHHHHHHHH-TTHHHHHHHHHHHHHHTTTS-SBPPPHHHHT--HHHHHHHHHTTSSB------TTS----EEEE----SS-GGG-EEEE-SS-EE-----TT-S---HHHHHHHHHHHHHHHTT-

Mean predicted aligned error: 19.29 Å

Foldseek 3Di:
DDDDDDDDDDDDDDDDDDDDDDDDDPPPPPPPPPPDDDPDDLVRLLVVLVVCVVPDDCPVPSVVSLVCSVPVVVPSNLLSVLLVVLLVCCVPPHQEGDDCVVVVHDPNSSVVCCVVSSHPDRPPVPPPPPLQKDKDQAQPPDPQRQQRIWIGSPPDIDRGRFPPVDPDDDPVRSVVRVVVVSVVVSVD

Radius of gyration: 33.3 Å; Cα contacts (8 Å, |Δi|>4): 160; chains: 1; bounding box: 84×58×88 Å

Solvent-accessible surface area (backbone atoms only — not comparable to full-atom values): 11951 Å² total; per-residue (Å²): 136,84,87,84,87,85,86,79,86,87,80,87,81,82,84,79,85,79,87,78,91,76,93,76,76,95,72,80,74,74,74,72,72,81,77,80,70,89,80,69,50,59,66,55,51,48,52,52,51,52,53,48,72,68,76,50,81,83,79,61,59,58,58,54,50,51,50,47,34,52,75,76,21,70,74,48,35,59,29,51,55,40,31,52,50,49,62,67,43,35,80,75,80,44,58,52,45,77,60,45,84,81,70,74,39,50,70,64,16,55,49,49,34,41,74,70,62,60,21,44,72,49,75,70,73,53,91,74,57,70,67,54,43,45,60,43,89,44,72,75,83,64,96,62,73,40,43,22,36,40,32,32,40,89,84,54,77,48,58,59,76,54,66,86,90,57,95,75,83,53,72,68,61,49,51,56,52,37,53,54,51,26,57,53,59,65,70,111

Organism: NCBI:txid416568

pLDDT: mean 75.49, std 19.48, range [36.44, 95.75]